Protein AF-A0A1X1N0V5-F1 (afdb_monomer)

Nearest PDB structures (foldseek):
  4whe-assembly1_A  TM=3.036E-01  e=8.339E+00  Escherichia coli K-12

Structure (mmCIF, N/CA/C/O backbone):
data_AF-A0A1X1N0V5-F1
#
_entry.id   AF-A0A1X1N0V5-F1
#
loop_
_atom_site.group_PDB
_atom_site.id
_atom_site.type_symbol
_atom_site.label_atom_id
_atom_site.label_alt_id
_atom_site.label_comp_id
_atom_site.label_asym_id
_atom_site.label_entity_id
_atom_site.label_seq_id
_atom_site.pdbx_PDB_ins_code
_atom_site.Cartn_x
_atom_site.Cartn_y
_atom_site.Cartn_z
_atom_site.occupancy
_atom_site.B_iso_or_equiv
_atom_site.auth_seq_id
_atom_site.auth_comp_id
_atom_site.auth_asym_id
_atom_site.auth_atom_id
_atom_site.pdbx_PDB_model_num
ATOM 1 N N . MET A 1 1 ? 15.811 -39.215 -17.515 1.00 32.72 1 MET A N 1
ATOM 2 C CA . MET A 1 1 ? 15.787 -37.961 -16.732 1.00 32.72 1 MET A CA 1
ATOM 3 C C . MET A 1 1 ? 15.071 -36.907 -17.555 1.00 32.72 1 MET A C 1
ATOM 5 O O . MET A 1 1 ? 15.444 -36.765 -18.714 1.00 32.72 1 MET A O 1
ATOM 9 N N . PRO A 1 2 ? 14.045 -36.223 -17.031 1.00 30.22 2 PRO A N 1
ATOM 10 C CA . PRO A 1 2 ? 13.454 -35.093 -17.741 1.00 30.22 2 PRO A CA 1
ATOM 11 C C . PRO A 1 2 ? 14.414 -33.884 -17.673 1.00 30.22 2 PRO A C 1
ATOM 13 O O . PRO A 1 2 ? 15.125 -33.751 -16.672 1.00 30.22 2 PRO A O 1
ATOM 16 N N . PRO A 1 3 ? 14.492 -33.022 -18.706 1.00 41.75 3 PRO A N 1
ATOM 17 C CA . PRO A 1 3 ? 15.375 -31.865 -18.686 1.00 41.75 3 PRO A CA 1
ATOM 18 C C . PRO A 1 3 ? 14.695 -30.708 -17.945 1.00 41.75 3 PRO A C 1
ATOM 20 O O . PRO A 1 3 ? 13.737 -30.116 -18.435 1.00 41.75 3 PRO A O 1
ATOM 23 N N . PHE A 1 4 ? 15.207 -30.374 -16.764 1.00 36.78 4 PHE A N 1
ATOM 24 C CA . PHE A 1 4 ? 14.905 -29.113 -16.096 1.00 36.78 4 PHE A CA 1
ATOM 25 C C . PHE A 1 4 ? 15.724 -27.996 -16.757 1.00 36.78 4 PHE A C 1
ATOM 27 O O . PHE A 1 4 ? 16.910 -27.847 -16.479 1.00 36.78 4 PHE A O 1
ATOM 34 N N . PHE A 1 5 ? 15.088 -27.211 -17.625 1.00 38.25 5 PHE A N 1
ATOM 35 C CA . PHE A 1 5 ? 15.546 -25.865 -17.998 1.00 38.25 5 PHE A CA 1
ATOM 36 C C . PHE A 1 5 ? 14.450 -24.818 -17.738 1.00 38.25 5 PHE A C 1
ATOM 38 O O . PHE A 1 5 ? 14.381 -23.793 -18.406 1.00 38.25 5 PHE A O 1
ATOM 45 N N . GLU A 1 6 ? 13.627 -25.027 -16.708 1.00 34.72 6 GLU A N 1
ATOM 46 C CA . GLU A 1 6 ? 12.894 -23.943 -16.041 1.00 34.72 6 GLU A CA 1
ATOM 47 C C . GLU A 1 6 ? 13.823 -23.242 -15.040 1.00 34.72 6 GLU A C 1
ATOM 49 O O . GLU A 1 6 ? 13.572 -23.178 -13.842 1.00 34.72 6 GLU A O 1
ATOM 54 N N . VAL A 1 7 ? 14.958 -22.739 -15.525 1.00 39.53 7 VAL A N 1
ATOM 55 C CA . VAL A 1 7 ? 15.710 -21.725 -14.787 1.00 39.53 7 VAL A CA 1
ATOM 56 C C . VAL A 1 7 ? 15.211 -20.411 -15.343 1.00 39.53 7 VAL A C 1
ATOM 58 O O . VAL A 1 7 ? 15.713 -19.914 -16.352 1.00 39.53 7 VAL A O 1
ATOM 61 N N . ALA A 1 8 ? 14.161 -19.874 -14.727 1.00 36.62 8 ALA A N 1
ATOM 62 C CA . ALA A 1 8 ? 13.825 -18.485 -14.953 1.00 36.62 8 ALA A CA 1
ATOM 63 C C . ALA A 1 8 ? 15.118 -17.665 -14.718 1.00 36.62 8 ALA A C 1
ATOM 65 O O . ALA A 1 8 ? 15.809 -17.883 -13.718 1.00 36.62 8 ALA A O 1
ATOM 66 N N . PRO A 1 9 ? 15.537 -16.826 -15.683 1.00 38.72 9 PRO A N 1
ATOM 67 C CA . PRO A 1 9 ? 16.865 -16.225 -15.723 1.00 38.72 9 PRO A CA 1
ATOM 68 C C . PRO A 1 9 ? 16.948 -15.081 -14.709 1.00 38.72 9 PRO A C 1
ATOM 70 O O . PRO A 1 9 ? 17.013 -13.902 -15.056 1.00 38.72 9 PRO A O 1
ATOM 73 N N . HIS A 1 10 ? 16.924 -15.414 -13.426 1.00 42.25 10 HIS A N 1
ATOM 74 C CA . HIS A 1 10 ? 17.136 -14.476 -12.338 1.00 42.25 10 HIS A CA 1
ATOM 75 C C . HIS A 1 10 ? 18.643 -14.218 -12.244 1.00 42.25 10 HIS A C 1
ATOM 77 O O . HIS A 1 10 ? 19.363 -14.872 -11.496 1.00 42.25 10 HIS A O 1
ATOM 83 N N . ARG A 1 11 ? 19.139 -13.339 -13.123 1.00 45.69 11 ARG A N 1
ATOM 84 C CA . ARG A 1 11 ? 20.387 -12.567 -12.981 1.00 45.69 11 ARG A CA 1
ATOM 85 C C . ARG A 1 11 ? 21.475 -13.222 -12.102 1.00 45.69 11 ARG A C 1
ATOM 87 O O . ARG A 1 11 ? 21.770 -12.743 -11.017 1.00 45.69 11 ARG A O 1
ATOM 94 N N . GLY A 1 12 ? 22.104 -14.296 -12.581 1.00 41.34 12 GLY A N 1
ATOM 95 C CA . GLY A 1 12 ? 23.458 -14.703 -12.168 1.00 41.34 12 GLY A CA 1
ATOM 96 C C . GLY A 1 12 ? 23.759 -14.890 -10.668 1.00 41.34 12 GLY A C 1
ATOM 97 O O . GLY A 1 12 ? 24.928 -14.814 -10.305 1.00 41.34 12 GLY A O 1
ATOM 98 N N . GLY A 1 13 ? 22.772 -15.120 -9.795 1.00 36.31 13 GLY A N 1
ATOM 99 C CA . GLY A 1 13 ? 23.020 -15.418 -8.375 1.00 36.31 13 GLY A CA 1
ATOM 100 C C . GLY A 1 13 ? 23.557 -14.253 -7.527 1.00 36.31 13 GLY A C 1
ATOM 101 O O . GLY A 1 13 ? 24.020 -14.478 -6.411 1.00 36.31 13 GLY A O 1
ATOM 102 N N . LEU A 1 14 ? 23.484 -13.013 -8.015 1.00 38.34 14 LEU A N 1
ATOM 103 C CA . LEU A 1 14 ? 23.788 -11.814 -7.232 1.00 38.34 14 LEU A CA 1
ATOM 104 C C . LEU A 1 14 ? 22.471 -11.248 -6.710 1.00 38.34 14 LEU A C 1
ATOM 106 O O . LEU A 1 14 ? 21.699 -10.735 -7.511 1.00 38.34 14 LEU A O 1
ATOM 110 N N . LEU A 1 15 ? 22.229 -11.403 -5.400 1.00 33.72 15 LEU A N 1
ATOM 111 C CA . LEU A 1 15 ? 21.187 -10.740 -4.597 1.00 33.72 15 LEU A CA 1
ATOM 112 C C . LEU A 1 15 ? 20.095 -10.059 -5.436 1.00 33.72 15 LEU A C 1
ATOM 114 O O . LEU A 1 15 ? 20.231 -8.899 -5.831 1.00 33.72 15 LEU A O 1
ATOM 118 N N . ASP A 1 16 ? 19.012 -10.791 -5.696 1.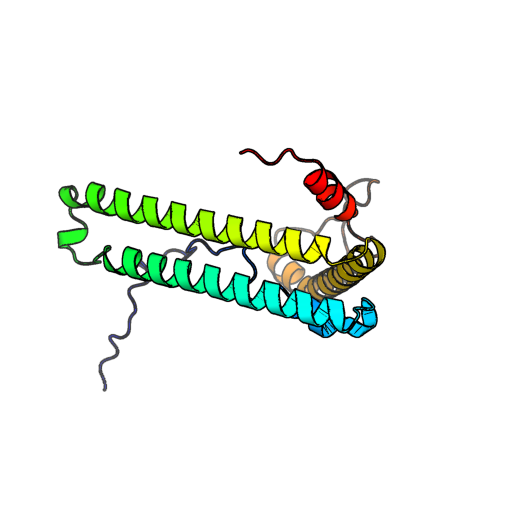00 45.47 16 ASP A N 1
ATOM 119 C CA . ASP A 1 16 ? 17.847 -10.280 -6.416 1.00 45.47 16 ASP A CA 1
ATOM 120 C C . ASP A 1 16 ? 17.030 -9.345 -5.510 1.00 45.47 16 ASP A C 1
ATOM 122 O O . ASP A 1 16 ? 15.947 -9.667 -5.023 1.00 45.47 16 ASP A O 1
ATOM 126 N N . LEU A 1 17 ? 17.595 -8.168 -5.239 1.00 45.16 17 LEU A N 1
ATOM 127 C CA . LEU A 1 17 ? 16.893 -7.032 -4.652 1.00 45.16 17 LEU A CA 1
ATOM 128 C C . LEU A 1 17 ? 16.144 -6.302 -5.768 1.00 45.16 17 LEU A C 1
ATOM 130 O O . LEU A 1 17 ? 16.386 -5.123 -6.034 1.00 45.16 17 LEU A O 1
ATOM 134 N N . ALA A 1 18 ? 15.264 -7.017 -6.473 1.00 54.84 18 ALA A N 1
ATOM 135 C CA . ALA A 1 18 ? 14.289 -6.362 -7.327 1.00 54.84 18 ALA A CA 1
ATOM 136 C C . ALA A 1 18 ? 13.561 -5.299 -6.482 1.00 54.84 18 ALA A C 1
ATOM 138 O O . ALA A 1 18 ? 13.186 -5.600 -5.344 1.00 54.84 18 ALA A O 1
ATOM 139 N N . PRO A 1 19 ? 13.393 -4.064 -6.989 1.00 59.53 19 PRO A N 1
ATOM 140 C CA . PRO A 1 19 ? 12.689 -3.025 -6.252 1.00 59.53 19 PRO A CA 1
ATOM 141 C C . PRO A 1 19 ? 11.302 -3.547 -5.867 1.00 59.53 19 PRO A C 1
ATOM 143 O O . PRO A 1 19 ? 10.521 -3.955 -6.729 1.00 59.53 19 PRO A O 1
ATOM 146 N N . ARG A 1 20 ? 11.041 -3.611 -4.558 1.00 69.12 20 ARG A N 1
ATOM 147 C CA . ARG A 1 20 ? 9.752 -4.020 -3.997 1.00 69.12 20 ARG A CA 1
ATOM 148 C C . ARG A 1 20 ? 8.972 -2.769 -3.651 1.00 69.12 20 ARG A C 1
ATOM 150 O O . ARG A 1 20 ? 9.519 -1.877 -3.009 1.00 69.12 20 ARG A O 1
ATOM 157 N N . SER A 1 21 ? 7.735 -2.715 -4.127 1.00 76.75 21 SER A N 1
ATOM 158 C CA . SER A 1 21 ? 6.821 -1.612 -3.847 1.00 76.75 21 SER A CA 1
ATOM 159 C C . SER A 1 21 ? 6.462 -1.610 -2.365 1.00 76.75 21 SER A C 1
ATOM 161 O O . SER A 1 21 ? 6.351 -2.685 -1.765 1.00 76.75 21 SER A O 1
ATOM 163 N N . VAL A 1 22 ? 6.331 -0.420 -1.782 1.00 81.00 22 VAL A N 1
ATOM 164 C CA . VAL A 1 22 ? 5.828 -0.243 -0.412 1.00 81.00 22 VAL A CA 1
ATOM 165 C C . VAL A 1 22 ? 4.306 -0.087 -0.387 1.00 81.00 22 VAL A C 1
ATOM 167 O O . VAL A 1 22 ? 3.702 -0.277 0.666 1.00 81.00 22 VAL A O 1
ATOM 170 N N . ALA A 1 23 ? 3.682 0.142 -1.548 1.00 82.44 23 ALA A N 1
ATOM 171 C CA . ALA A 1 23 ? 2.241 0.118 -1.732 1.00 82.44 23 ALA A CA 1
ATOM 172 C C . ALA A 1 23 ? 1.617 -1.184 -1.187 1.00 82.44 23 ALA A C 1
ATOM 174 O O . ALA A 1 23 ? 2.052 -2.291 -1.545 1.00 82.44 23 ALA A O 1
ATOM 175 N N . PRO A 1 24 ? 0.555 -1.092 -0.367 1.00 84.69 24 PRO A N 1
ATOM 176 C CA . PRO A 1 24 ? -0.088 -2.258 0.209 1.00 84.69 24 PRO A CA 1
ATOM 177 C C . PRO A 1 24 ? -0.758 -3.094 -0.884 1.00 84.69 24 PRO A C 1
ATOM 179 O O . PRO A 1 24 ? -1.483 -2.583 -1.738 1.00 84.69 24 PRO A O 1
ATOM 182 N N . SER A 1 25 ? -0.555 -4.410 -0.843 1.00 83.38 25 SER A N 1
ATOM 183 C CA . SER A 1 25 ? -1.266 -5.343 -1.730 1.00 83.38 25 SER A CA 1
ATOM 184 C C . SER A 1 25 ? -2.755 -5.443 -1.386 1.00 83.38 25 SER A C 1
ATOM 186 O O . SER A 1 25 ? -3.587 -5.634 -2.274 1.00 83.38 25 SER A O 1
ATOM 188 N N . ASP A 1 26 ? -3.096 -5.250 -0.112 1.00 87.62 26 ASP A N 1
ATOM 189 C CA . ASP A 1 26 ? -4.465 -5.154 0.369 1.00 87.62 26 ASP A CA 1
ATOM 190 C C . ASP A 1 26 ? -4.615 -3.932 1.277 1.00 87.62 26 ASP A C 1
ATOM 192 O O . ASP A 1 26 ? -4.140 -3.922 2.408 1.00 87.62 26 ASP A O 1
ATOM 196 N N . LEU A 1 27 ? -5.234 -2.877 0.744 1.00 88.06 27 LEU A N 1
ATOM 197 C CA . LEU A 1 27 ? -5.295 -1.566 1.386 1.00 88.06 27 LEU A CA 1
ATOM 198 C C . LEU A 1 27 ? -6.189 -1.560 2.637 1.00 88.06 27 LEU A C 1
ATOM 200 O O . LEU A 1 27 ? -5.809 -0.953 3.632 1.00 88.06 27 LEU A O 1
ATOM 204 N N . ILE A 1 28 ? -7.345 -2.235 2.612 1.00 91.69 28 ILE A N 1
ATOM 205 C CA . ILE A 1 28 ? -8.308 -2.188 3.733 1.00 91.69 28 ILE A CA 1
ATOM 206 C C . ILE A 1 28 ? -8.491 -3.505 4.490 1.00 91.69 28 ILE A C 1
ATOM 208 O O . ILE A 1 28 ? -9.248 -3.515 5.453 1.00 91.69 28 ILE A O 1
ATOM 212 N N . GLY A 1 29 ? -7.861 -4.610 4.073 1.00 90.12 29 GLY A N 1
ATOM 213 C CA . GLY A 1 29 ? -8.129 -5.939 4.649 1.00 90.12 29 GLY A CA 1
ATOM 214 C C . GLY A 1 29 ? -8.035 -5.954 6.169 1.00 90.12 29 GLY A C 1
ATOM 215 O O . GLY A 1 29 ? -9.001 -6.276 6.849 1.00 90.12 29 GLY A O 1
ATOM 216 N N . ARG A 1 30 ? -6.919 -5.441 6.696 1.00 86.19 30 ARG A N 1
ATOM 217 C CA . ARG A 1 30 ? -6.691 -5.337 8.141 1.00 86.19 30 ARG A CA 1
ATOM 218 C C . ARG A 1 30 ? -7.704 -4.441 8.858 1.00 86.19 30 ARG A C 1
ATOM 220 O O . ARG A 1 30 ? -8.132 -4.752 9.960 1.00 86.19 30 ARG A O 1
ATOM 227 N N . LEU A 1 31 ? -8.106 -3.336 8.231 1.00 91.44 31 LEU A N 1
ATOM 228 C CA . LEU A 1 31 ? -9.131 -2.447 8.783 1.00 91.44 31 LEU A CA 1
ATOM 229 C C . LEU A 1 31 ? -10.502 -3.143 8.856 1.00 91.44 31 LEU A C 1
ATOM 231 O O . LEU A 1 31 ? -11.270 -2.877 9.776 1.00 91.44 31 LEU A O 1
ATOM 235 N N . LEU A 1 32 ? -10.809 -4.034 7.908 1.00 93.44 32 LEU A N 1
ATOM 236 C CA . LEU A 1 32 ? -12.038 -4.827 7.926 1.00 93.44 32 LEU A CA 1
ATOM 237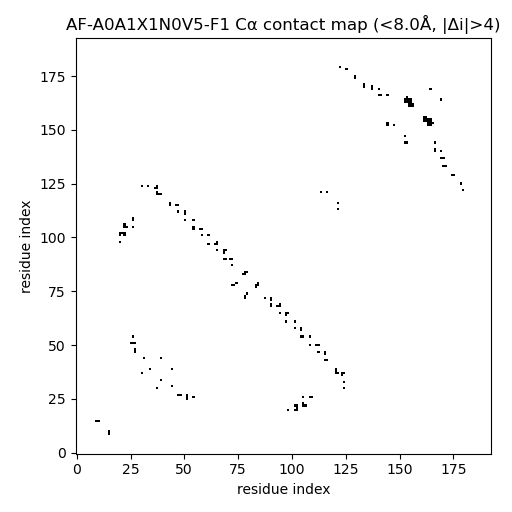 C C . LEU A 1 32 ? -11.991 -5.966 8.949 1.00 93.44 32 LEU A C 1
ATOM 239 O O . LEU A 1 32 ? -13.010 -6.229 9.583 1.00 93.44 32 LEU A O 1
ATOM 243 N N . ASP A 1 33 ? -10.834 -6.601 9.138 1.00 94.12 33 ASP A N 1
ATOM 244 C CA . ASP A 1 33 ? -10.651 -7.644 10.157 1.00 94.12 33 ASP A CA 1
ATOM 245 C C . ASP A 1 33 ? -10.886 -7.093 11.578 1.00 94.12 33 ASP A C 1
ATOM 247 O O . ASP A 1 33 ? -11.400 -7.791 12.449 1.00 94.12 33 ASP A O 1
ATOM 251 N N . GLU A 1 34 ? -10.589 -5.808 11.784 1.00 94.44 34 GLU A N 1
ATOM 252 C CA . GLU A 1 34 ? -10.703 -5.102 13.065 1.00 94.44 34 GLU A CA 1
ATOM 253 C C . GLU A 1 34 ? -11.909 -4.145 13.115 1.00 94.44 34 GLU A C 1
ATOM 255 O O . GLU A 1 34 ? -11.971 -3.247 13.960 1.00 94.44 34 GLU A O 1
ATOM 260 N N . ALA A 1 35 ? -12.888 -4.321 12.218 1.00 94.69 35 ALA A N 1
ATOM 261 C CA . ALA A 1 35 ? -14.008 -3.395 12.045 1.00 94.69 35 ALA A CA 1
ATOM 262 C C . ALA A 1 35 ? -14.792 -3.141 13.344 1.00 94.69 35 ALA A C 1
ATOM 264 O O . ALA A 1 35 ? -15.117 -1.991 13.646 1.00 94.69 35 ALA A O 1
ATOM 265 N N . ASP A 1 36 ? -15.042 -4.187 14.136 1.00 95.12 36 ASP A N 1
ATOM 266 C CA . ASP A 1 36 ? -15.755 -4.086 15.416 1.00 95.12 36 ASP A CA 1
ATOM 267 C C . ASP A 1 36 ? -14.935 -3.327 16.467 1.00 95.12 36 ASP A C 1
ATOM 269 O O . ASP A 1 36 ? -15.470 -2.512 17.219 1.00 95.12 36 ASP A O 1
ATOM 273 N N . ARG A 1 37 ? -13.620 -3.570 16.505 1.00 92.94 37 ARG A N 1
ATOM 274 C CA . ARG A 1 37 ? -12.698 -2.960 17.468 1.00 92.94 37 ARG A CA 1
ATOM 275 C C . ARG A 1 37 ? -12.464 -1.481 17.169 1.00 92.94 37 ARG A C 1
ATOM 277 O O . ARG A 1 37 ? -12.392 -0.670 18.089 1.00 92.94 37 ARG A O 1
ATOM 284 N N . VAL A 1 38 ? -12.368 -1.134 15.887 1.00 94.75 38 VAL A N 1
ATOM 285 C CA . VAL A 1 38 ? -12.284 0.253 15.412 1.00 94.75 38 VAL A CA 1
ATOM 286 C C . VAL A 1 38 ? -13.646 0.949 15.528 1.00 94.75 38 VAL A C 1
ATOM 288 O O . VAL A 1 38 ? -13.699 2.164 15.699 1.00 94.75 38 VAL A O 1
ATOM 291 N N . GLY A 1 39 ? -14.747 0.196 15.490 1.00 96.31 39 GLY A N 1
ATOM 292 C CA . GLY A 1 39 ? -16.109 0.721 15.561 1.00 96.31 39 GLY A CA 1
ATOM 293 C C . GLY A 1 39 ? -16.572 1.303 14.228 1.00 96.31 39 GLY A C 1
ATOM 294 O O . GLY A 1 39 ? -17.110 2.411 14.187 1.00 96.31 39 GLY A O 1
ATOM 295 N N . LEU A 1 40 ? -16.312 0.599 13.124 1.00 97.25 40 LEU A N 1
ATOM 296 C CA . LEU A 1 40 ? -16.769 0.999 11.795 1.00 97.25 40 LEU A CA 1
ATOM 297 C C . LEU A 1 40 ? -18.277 0.797 11.652 1.00 97.25 40 LEU A C 1
ATOM 299 O O . LEU A 1 40 ? -18.832 -0.223 12.049 1.00 97.25 40 LEU A O 1
ATOM 303 N N . THR A 1 41 ? -18.941 1.760 11.021 1.00 97.94 41 THR A N 1
ATOM 304 C CA . THR A 1 41 ? -20.350 1.608 10.643 1.00 97.94 41 THR A CA 1
ATOM 305 C C . THR A 1 41 ? -20.492 0.839 9.327 1.00 97.94 41 THR A C 1
ATOM 307 O O . THR A 1 41 ? -19.605 0.878 8.471 1.00 97.94 41 THR A O 1
ATOM 310 N N . ASP A 1 42 ? -21.653 0.219 9.100 1.00 97.75 42 ASP A N 1
ATOM 311 C CA . ASP A 1 42 ? -21.989 -0.426 7.820 1.00 97.75 42 ASP A CA 1
ATOM 312 C C . ASP A 1 42 ? -21.797 0.502 6.611 1.00 97.75 42 ASP A C 1
ATOM 314 O O . ASP A 1 42 ? -21.409 0.066 5.524 1.00 97.75 42 ASP A O 1
ATOM 318 N N . GLU A 1 43 ? -22.097 1.792 6.779 1.00 97.81 43 GLU A N 1
ATOM 319 C CA . GLU A 1 43 ? -21.917 2.792 5.730 1.00 97.81 43 GLU A CA 1
ATOM 320 C C . GLU A 1 43 ? -20.434 3.011 5.423 1.00 97.81 43 GLU A C 1
ATOM 322 O O . GLU A 1 43 ? -20.039 2.919 4.258 1.00 97.81 43 GLU A O 1
ATOM 327 N N . GLN A 1 44 ? -19.603 3.193 6.454 1.00 97.75 44 GLN A N 1
ATOM 328 C CA . GLN A 1 44 ? -18.152 3.311 6.299 1.00 97.75 44 GLN A CA 1
ATOM 329 C C . GLN A 1 44 ? -17.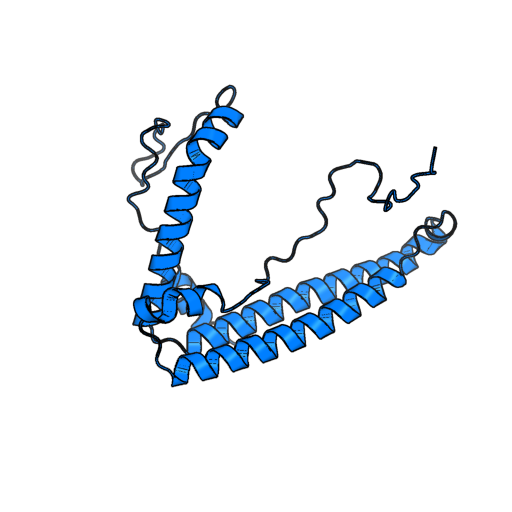557 2.063 5.641 1.00 97.75 44 GLN A C 1
ATOM 331 O O . GLN A 1 44 ? -16.779 2.193 4.699 1.00 97.75 44 GLN A O 1
ATOM 336 N N . ILE A 1 45 ? -17.979 0.860 6.042 1.00 98.00 45 ILE A N 1
ATOM 337 C CA . ILE A 1 45 ? -17.526 -0.398 5.428 1.00 98.00 45 ILE A CA 1
ATOM 338 C C . ILE A 1 45 ? -17.844 -0.416 3.927 1.00 98.00 45 ILE A C 1
ATOM 340 O O . ILE A 1 45 ? -16.979 -0.723 3.106 1.00 98.00 45 ILE A O 1
ATOM 344 N N . ARG A 1 46 ? -19.064 -0.032 3.525 1.00 98.00 46 ARG A N 1
ATOM 345 C CA . ARG A 1 46 ? -19.432 0.0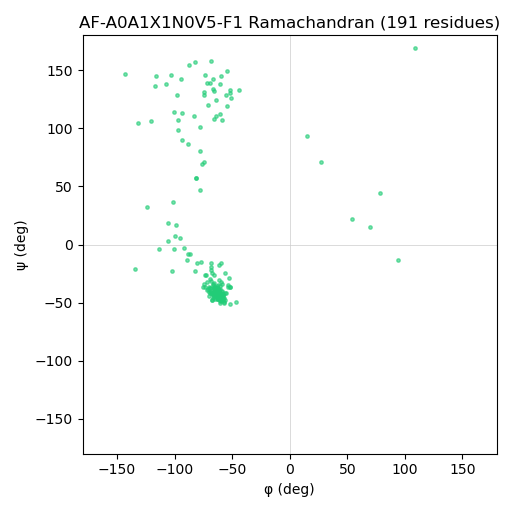46 2.098 1.00 98.00 46 ARG A CA 1
ATOM 346 C C . ARG A 1 46 ? -18.597 1.074 1.339 1.00 98.00 46 ARG A C 1
ATOM 348 O O . ARG A 1 46 ? -18.272 0.831 0.177 1.00 98.00 46 ARG A O 1
ATOM 355 N N . MET A 1 47 ? -18.279 2.212 1.954 1.00 97.81 47 MET A N 1
ATOM 356 C CA . MET A 1 47 ? -17.425 3.234 1.345 1.00 97.81 47 MET A CA 1
ATOM 357 C C . MET A 1 47 ? -15.990 2.727 1.179 1.00 97.81 47 MET A C 1
ATOM 359 O O . MET A 1 47 ? -15.452 2.804 0.077 1.00 97.81 47 MET A O 1
ATOM 363 N N . LEU A 1 48 ? -15.417 2.105 2.211 1.00 97.38 48 LEU A N 1
ATOM 364 C CA . LEU A 1 48 ? -14.085 1.498 2.168 1.00 97.38 48 LEU A CA 1
ATOM 365 C C . LEU A 1 48 ? -13.991 0.418 1.084 1.00 97.38 48 LEU A C 1
ATOM 367 O O . LEU A 1 48 ? -13.049 0.417 0.296 1.00 97.38 48 LEU A O 1
ATOM 371 N N . LEU A 1 49 ? -14.999 -0.452 0.955 1.00 97.62 49 LEU A N 1
ATOM 372 C CA . LEU A 1 49 ? -15.038 -1.467 -0.106 1.00 97.62 49 LEU A CA 1
ATOM 373 C C . LEU A 1 49 ? -15.020 -0.859 -1.519 1.00 97.62 49 LEU A C 1
ATOM 375 O O . LEU A 1 49 ? -14.461 -1.462 -2.438 1.00 97.62 49 LEU A O 1
ATOM 379 N N . ARG A 1 50 ? -15.601 0.334 -1.713 1.00 97.62 50 ARG A N 1
ATOM 380 C CA . ARG A 1 50 ? -15.501 1.061 -2.991 1.00 97.62 50 ARG A CA 1
ATOM 381 C C . ARG A 1 50 ? -14.083 1.575 -3.218 1.00 97.62 50 ARG A C 1
ATOM 383 O O . ARG A 1 50 ? -13.555 1.346 -4.301 1.00 97.62 50 ARG A O 1
ATOM 390 N N . VAL A 1 51 ? -13.452 2.160 -2.196 1.00 97.31 51 VAL A N 1
ATOM 391 C CA . VAL A 1 51 ? -12.044 2.592 -2.262 1.00 97.31 51 VAL A CA 1
ATOM 392 C C . VAL A 1 51 ? -11.135 1.411 -2.611 1.00 97.31 51 VAL A C 1
ATOM 394 O O . VAL A 1 51 ? -10.342 1.506 -3.540 1.00 97.31 51 VAL A O 1
ATOM 397 N N . GLN A 1 52 ? -11.312 0.254 -1.963 1.00 96.75 52 GLN A N 1
ATOM 398 C CA . GLN A 1 52 ? -10.548 -0.964 -2.261 1.00 96.75 52 GLN A CA 1
ATOM 399 C C . GLN A 1 52 ? -10.727 -1.433 -3.705 1.00 96.75 52 GLN A C 1
ATOM 401 O O . GLN A 1 52 ? -9.762 -1.839 -4.353 1.00 96.75 52 GLN A O 1
ATOM 406 N N . ARG A 1 53 ? -11.963 -1.413 -4.215 1.00 96.81 53 ARG A N 1
ATOM 407 C CA . ARG A 1 53 ? -12.251 -1.781 -5.605 1.00 96.81 53 ARG A CA 1
ATOM 408 C C . ARG A 1 53 ? -11.518 -0.854 -6.571 1.00 96.81 53 ARG A C 1
ATOM 410 O O . ARG A 1 53 ? -10.879 -1.345 -7.499 1.00 96.81 53 ARG A O 1
ATOM 417 N N . ASP A 1 54 ? -11.621 0.452 -6.353 1.00 96.88 54 ASP A N 1
ATOM 418 C CA . ASP A 1 54 ? -11.058 1.463 -7.247 1.00 96.88 54 ASP A CA 1
ATOM 419 C C . ASP A 1 54 ? -9.520 1.427 -7.202 1.00 96.88 54 ASP A C 1
ATOM 421 O O . ASP A 1 54 ? -8.874 1.395 -8.249 1.00 96.88 54 ASP A O 1
ATOM 425 N N . TYR A 1 55 ? -8.943 1.262 -6.008 1.00 96.31 55 TYR A N 1
ATOM 426 C CA . TYR A 1 55 ? -7.514 1.023 -5.805 1.00 96.31 55 TYR A CA 1
ATOM 427 C C . TYR A 1 55 ? -7.018 -0.224 -6.551 1.00 96.31 55 TYR A C 1
ATOM 429 O O . TYR A 1 55 ? -6.056 -0.154 -7.315 1.00 96.31 55 TYR A O 1
ATOM 437 N N . ARG A 1 56 ? -7.699 -1.371 -6.408 1.00 94.75 56 ARG A N 1
ATOM 438 C CA . ARG A 1 56 ? -7.327 -2.611 -7.116 1.00 94.75 56 ARG A CA 1
ATOM 439 C C . ARG A 1 56 ? -7.408 -2.456 -8.633 1.00 94.75 56 ARG A C 1
ATOM 441 O O . ARG A 1 56 ? -6.556 -2.991 -9.338 1.00 94.75 56 ARG A O 1
ATOM 448 N N . ALA A 1 57 ? -8.413 -1.742 -9.137 1.00 95.44 57 ALA A N 1
ATOM 449 C CA . ALA A 1 57 ? -8.542 -1.476 -10.566 1.00 95.44 57 ALA A CA 1
ATOM 450 C C . ALA A 1 57 ? -7.376 -0.617 -11.086 1.00 95.44 57 ALA A C 1
ATOM 452 O O . ALA A 1 57 ? -6.792 -0.951 -12.119 1.00 95.44 57 ALA A O 1
ATOM 453 N N . ALA A 1 58 ? -6.998 0.431 -10.348 1.00 94.94 58 ALA A N 1
ATOM 454 C CA . ALA A 1 58 ? -5.861 1.285 -10.683 1.00 94.94 58 ALA A CA 1
ATOM 455 C C . ALA A 1 58 ? -4.531 0.510 -10.656 1.00 94.94 58 ALA A C 1
ATOM 457 O O . ALA A 1 58 ? -3.769 0.557 -11.623 1.00 94.94 58 ALA A O 1
ATOM 458 N N . LEU A 1 59 ? -4.287 -0.282 -9.606 1.00 92.19 59 LEU A N 1
ATOM 459 C CA . LEU A 1 59 ? -3.098 -1.133 -9.522 1.00 92.19 59 LEU A CA 1
ATOM 460 C C . LEU A 1 59 ? -3.025 -2.147 -10.663 1.00 92.19 59 LEU A C 1
ATOM 462 O O . LEU A 1 59 ? -1.959 -2.340 -11.241 1.00 92.19 59 LEU A O 1
ATOM 466 N N . HIS A 1 60 ? -4.148 -2.778 -11.006 1.00 91.88 60 HIS A N 1
ATOM 467 C CA . HIS A 1 60 ? -4.183 -3.757 -12.084 1.00 91.88 60 HIS A CA 1
ATOM 468 C C . HIS A 1 60 ? -3.791 -3.138 -13.430 1.00 91.88 60 HIS A C 1
ATOM 470 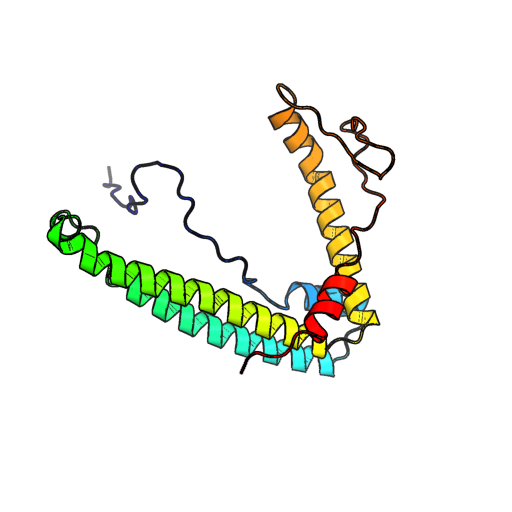O O . HIS A 1 60 ? -3.019 -3.741 -14.175 1.00 91.88 60 HIS A O 1
ATOM 476 N N . ALA A 1 61 ? -4.273 -1.928 -13.729 1.00 92.75 61 ALA A N 1
ATOM 477 C CA . ALA A 1 61 ? -3.884 -1.212 -14.940 1.00 92.75 61 ALA A CA 1
ATOM 478 C C . ALA A 1 61 ? -2.364 -0.958 -14.982 1.00 92.75 61 ALA A C 1
ATOM 480 O O . ALA A 1 61 ? -1.715 -1.268 -15.982 1.00 92.75 61 ALA A O 1
ATOM 481 N N . LEU A 1 62 ? -1.781 -0.494 -13.871 1.00 91.62 62 LEU A N 1
ATOM 482 C CA . LEU A 1 62 ? -0.334 -0.275 -13.752 1.00 91.62 62 LEU A CA 1
ATOM 483 C C . LEU A 1 62 ? 0.474 -1.575 -13.869 1.00 91.62 62 LEU A C 1
ATOM 485 O O . LEU A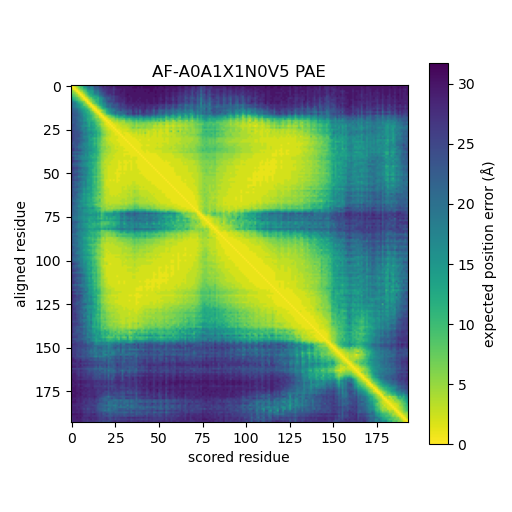 1 62 ? 1.526 -1.590 -14.505 1.00 91.62 62 LEU A O 1
ATOM 489 N N . ASP A 1 63 ? -0.015 -2.677 -13.298 1.00 88.19 63 ASP A N 1
ATOM 490 C CA . ASP A 1 63 ? 0.628 -3.993 -13.389 1.00 88.19 63 ASP A CA 1
ATOM 491 C C . ASP A 1 63 ? 0.657 -4.525 -14.823 1.00 88.19 63 ASP A C 1
ATOM 493 O O . ASP A 1 63 ? 1.675 -5.063 -15.267 1.00 88.19 63 ASP A O 1
ATOM 497 N N . VAL A 1 64 ? -0.423 -4.318 -15.580 1.00 89.19 64 VAL A N 1
ATOM 498 C CA . VAL A 1 64 ? -0.466 -4.644 -17.010 1.00 89.19 64 VAL A CA 1
ATOM 499 C C . VAL A 1 64 ? 0.564 -3.814 -17.780 1.00 89.19 64 VAL A C 1
ATOM 501 O O . VAL A 1 64 ? 1.325 -4.371 -18.574 1.00 89.19 64 VAL A O 1
ATOM 504 N N . GLU A 1 65 ? 0.659 -2.508 -17.524 1.00 90.69 65 GLU A N 1
ATOM 505 C CA . GLU A 1 65 ? 1.659 -1.652 -18.173 1.00 90.69 65 GLU A CA 1
ATOM 506 C C . GLU A 1 65 ? 3.098 -2.036 -17.811 1.00 90.69 65 GLU A C 1
ATOM 508 O O . GLU A 1 65 ? 3.968 -2.089 -18.686 1.00 90.69 65 GLU A O 1
ATOM 513 N N . MET A 1 66 ? 3.355 -2.366 -16.543 1.00 87.56 66 MET A N 1
ATOM 514 C CA . MET A 1 66 ? 4.661 -2.847 -16.095 1.00 87.56 66 MET A CA 1
ATOM 515 C C . MET A 1 66 ? 5.038 -4.174 -16.760 1.00 87.56 66 MET A C 1
ATOM 517 O O . MET A 1 66 ? 6.199 -4.348 -17.145 1.00 87.56 66 MET A O 1
ATOM 521 N N . ALA A 1 67 ? 4.084 -5.094 -16.932 1.00 83.94 67 ALA A N 1
ATOM 522 C CA . ALA A 1 67 ? 4.300 -6.359 -17.629 1.00 83.94 67 ALA A CA 1
ATOM 523 C C . ALA A 1 67 ? 4.609 -6.146 -19.121 1.00 83.94 67 ALA A C 1
ATOM 525 O O . ALA A 1 67 ? 5.559 -6.735 -19.643 1.00 83.94 67 ALA A O 1
ATOM 526 N N . LEU A 1 68 ? 3.874 -5.252 -19.792 1.00 83.38 68 LEU A N 1
ATOM 527 C CA . LEU A 1 68 ? 4.136 -4.879 -21.185 1.00 83.38 68 LEU A CA 1
ATOM 528 C C . LEU A 1 68 ? 5.532 -4.265 -21.348 1.00 83.38 68 LEU A C 1
ATOM 530 O O . LEU A 1 68 ? 6.306 -4.720 -22.189 1.00 83.38 68 LEU A O 1
ATOM 534 N N . ALA A 1 69 ? 5.901 -3.312 -20.489 1.00 83.94 69 ALA A N 1
ATOM 535 C CA . ALA A 1 69 ? 7.235 -2.718 -20.499 1.00 83.94 69 ALA A CA 1
ATOM 536 C C . ALA A 1 69 ? 8.333 -3.756 -20.194 1.00 83.94 69 ALA A C 1
ATOM 538 O O . ALA A 1 69 ? 9.424 -3.709 -20.757 1.00 83.94 69 ALA A O 1
ATOM 539 N N . ALA A 1 70 ? 8.072 -4.740 -19.329 1.00 82.44 70 ALA A N 1
ATOM 540 C CA . ALA A 1 70 ? 9.019 -5.823 -19.079 1.00 82.44 70 ALA A CA 1
ATOM 541 C C . ALA A 1 70 ? 9.224 -6.719 -20.314 1.00 82.44 70 ALA A C 1
ATOM 543 O O . ALA A 1 70 ? 10.355 -7.135 -20.571 1.00 82.44 70 ALA A O 1
ATOM 544 N N . HIS A 1 71 ? 8.175 -6.976 -21.103 1.00 77.25 71 HIS A N 1
ATOM 545 C CA . HIS A 1 71 ? 8.272 -7.737 -22.354 1.00 77.25 71 HIS A CA 1
ATOM 546 C C . HIS A 1 71 ? 9.100 -7.038 -23.442 1.00 77.25 71 HIS A C 1
ATOM 548 O O . HIS A 1 71 ? 9.697 -7.717 -24.282 1.00 77.25 71 HIS A O 1
ATOM 554 N N . GLU A 1 72 ? 9.194 -5.707 -23.415 1.00 78.00 72 GLU A N 1
ATOM 555 C CA . GLU A 1 72 ? 10.063 -4.941 -24.319 1.00 78.00 72 GLU A CA 1
ATOM 556 C C . GLU A 1 72 ? 11.561 -5.195 -24.033 1.00 78.00 72 GLU A C 1
ATOM 558 O O . GLU A 1 72 ? 12.398 -5.104 -24.934 1.00 78.00 72 GLU A O 1
ATOM 563 N N . VAL A 1 73 ? 11.921 -5.606 -22.808 1.00 73.56 73 VAL A N 1
ATOM 564 C CA . VAL A 1 73 ? 13.306 -5.933 -22.430 1.00 73.56 73 VAL A CA 1
ATOM 565 C C . VAL A 1 73 ? 13.616 -7.404 -22.716 1.00 73.56 73 VAL A C 1
ATOM 567 O O . VAL A 1 73 ? 13.549 -8.265 -21.840 1.00 73.56 73 VAL A O 1
ATOM 570 N N . ARG A 1 74 ? 14.033 -7.707 -23.949 1.00 66.00 74 ARG A N 1
ATOM 571 C CA . ARG A 1 74 ? 14.547 -9.045 -24.295 1.00 66.00 74 ARG A CA 1
ATOM 572 C C . ARG A 1 74 ? 15.901 -9.308 -23.623 1.00 66.00 74 ARG A C 1
ATOM 574 O O . ARG A 1 74 ? 16.769 -8.439 -23.590 1.00 66.00 74 ARG A O 1
ATOM 581 N N . LEU A 1 75 ? 16.097 -10.527 -23.120 1.00 67.81 75 LEU A N 1
ATOM 582 C CA . LEU A 1 75 ? 17.344 -10.986 -22.485 1.00 67.81 75 LEU A CA 1
ATOM 583 C C . LEU A 1 75 ? 18.195 -11.853 -23.432 1.00 67.81 75 LEU A C 1
ATOM 585 O O . LEU A 1 75 ? 18.803 -12.828 -22.998 1.00 67.81 75 LEU A O 1
ATOM 589 N N . THR A 1 76 ? 18.221 -11.535 -24.729 1.00 68.25 76 THR A N 1
ATOM 590 C CA . THR A 1 76 ? 19.099 -12.234 -25.685 1.00 68.25 76 THR A CA 1
ATOM 591 C C . THR A 1 76 ? 20.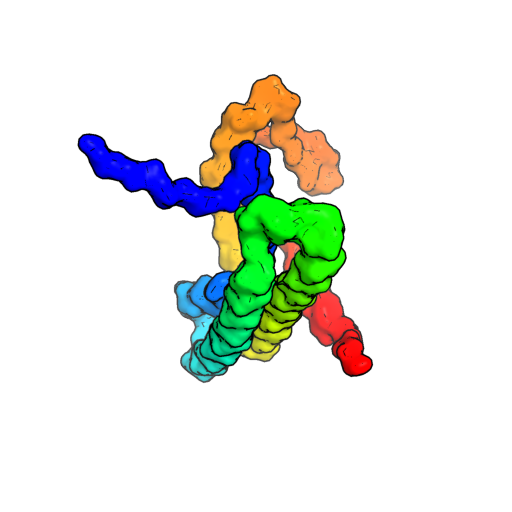485 -11.578 -25.728 1.00 68.25 76 THR A C 1
ATOM 593 O O . THR A 1 76 ? 20.595 -10.384 -25.430 1.00 68.25 76 THR A O 1
ATOM 596 N N . PRO A 1 77 ? 21.554 -12.305 -26.103 1.00 66.81 77 PRO A N 1
ATOM 597 C CA . PRO A 1 77 ? 22.902 -11.739 -26.212 1.00 66.81 77 PRO A CA 1
ATOM 598 C C . PRO A 1 77 ? 22.975 -10.486 -27.101 1.00 66.81 77 PRO A C 1
ATOM 600 O O . PRO A 1 77 ? 23.664 -9.526 -26.765 1.00 66.81 77 PRO A O 1
ATOM 603 N N . GLU A 1 78 ? 22.201 -10.442 -28.187 1.00 68.62 78 GLU A N 1
ATOM 604 C CA . GLU A 1 78 ? 22.129 -9.304 -29.113 1.00 68.62 78 GLU A CA 1
ATOM 605 C C . GLU A 1 78 ? 21.472 -8.074 -28.467 1.00 68.62 78 GLU A C 1
ATOM 607 O O . GLU A 1 78 ? 21.841 -6.941 -28.769 1.00 68.62 78 GLU A O 1
ATOM 612 N N . ALA A 1 79 ? 20.527 -8.284 -27.545 1.00 64.25 79 ALA A N 1
ATOM 613 C CA . ALA A 1 79 ? 19.865 -7.219 -26.791 1.00 64.25 79 ALA A CA 1
ATOM 614 C C . ALA A 1 79 ? 20.745 -6.652 -25.657 1.00 64.25 79 ALA A C 1
ATOM 616 O O . ALA A 1 79 ? 20.464 -5.575 -25.129 1.00 64.25 79 ALA A O 1
ATOM 617 N N . LEU A 1 80 ? 21.822 -7.352 -25.283 1.00 70.06 80 LEU A N 1
ATOM 618 C CA . LEU A 1 80 ? 22.820 -6.883 -24.314 1.00 70.06 80 LEU A CA 1
ATOM 619 C C . LEU A 1 80 ? 23.994 -6.139 -24.973 1.00 70.06 80 LEU A C 1
ATOM 621 O O . LEU A 1 80 ? 24.864 -5.631 -24.262 1.00 70.06 80 LEU A O 1
ATOM 625 N N . ALA A 1 81 ? 24.015 -6.046 -26.307 1.00 79.19 81 ALA A N 1
ATOM 626 C CA . ALA A 1 81 ? 25.033 -5.311 -27.044 1.00 79.19 81 ALA A CA 1
ATOM 627 C C . ALA A 1 81 ? 25.059 -3.819 -26.638 1.00 79.19 81 ALA A C 1
ATOM 629 O O . ALA A 1 81 ? 23.997 -3.236 -26.397 1.00 79.19 81 ALA A O 1
ATOM 630 N N . PRO A 1 82 ? 26.238 -3.161 -26.605 1.00 78.50 82 PRO A N 1
ATOM 631 C CA . PRO A 1 82 ? 26.366 -1.755 -26.206 1.00 78.50 82 PRO A CA 1
ATOM 632 C C . PRO A 1 82 ? 25.422 -0.807 -26.956 1.00 78.50 82 PRO A C 1
ATOM 634 O O . PRO A 1 82 ? 24.855 0.106 -26.367 1.00 78.50 82 PRO A O 1
ATOM 637 N N . GLN A 1 83 ? 25.181 -1.070 -28.241 1.00 76.94 83 GLN A N 1
ATOM 638 C CA . GLN A 1 83 ? 24.324 -0.253 -29.103 1.00 76.94 83 GLN A CA 1
ATOM 639 C C . GLN A 1 83 ? 22.835 -0.329 -28.720 1.00 76.94 83 GLN A C 1
ATOM 641 O O . GLN A 1 83 ? 22.066 0.552 -29.085 1.00 76.94 83 GLN A O 1
ATOM 646 N N . ARG A 1 84 ? 22.425 -1.365 -27.976 1.00 78.06 84 ARG A N 1
ATOM 647 C CA . ARG A 1 84 ? 21.046 -1.600 -27.515 1.00 78.06 84 ARG A CA 1
ATOM 648 C C . ARG A 1 84 ? 20.826 -1.187 -26.058 1.00 78.06 84 ARG A C 1
ATOM 650 O O . ARG A 1 84 ? 19.707 -1.263 -25.556 1.00 78.06 84 ARG A O 1
ATOM 657 N N . GLN A 1 85 ? 21.877 -0.744 -25.363 1.00 80.19 85 GLN A N 1
ATOM 658 C CA . GLN A 1 85 ? 21.771 -0.316 -23.966 1.00 80.19 85 GLN A CA 1
ATOM 659 C C . GLN A 1 85 ? 20.905 0.936 -23.811 1.00 80.19 85 GLN A C 1
ATOM 661 O O . GLN A 1 85 ? 20.122 1.004 -22.867 1.00 80.19 85 GLN A O 1
ATOM 666 N N . GLU A 1 86 ? 20.991 1.880 -24.749 1.00 81.44 86 GLU A N 1
ATOM 667 C CA . GLU A 1 86 ? 20.202 3.115 -24.699 1.00 81.44 86 GLU A CA 1
ATOM 668 C C . GLU A 1 86 ? 18.702 2.847 -24.888 1.00 81.44 86 GLU A C 1
ATOM 670 O O . GLU A 1 86 ? 17.881 3.347 -24.124 1.00 81.44 86 GLU A O 1
ATOM 675 N N . GLU A 1 87 ? 18.336 1.962 -25.820 1.00 80.81 87 GLU A N 1
ATOM 676 C CA . GLU A 1 87 ? 16.945 1.524 -26.014 1.00 80.81 87 GLU A CA 1
ATOM 677 C C . GLU A 1 87 ? 16.377 0.891 -24.730 1.00 80.81 87 GLU A C 1
ATOM 679 O O . GLU A 1 87 ? 15.249 1.165 -24.326 1.00 80.81 87 GLU A O 1
ATOM 684 N N . ARG A 1 88 ? 17.187 0.095 -24.022 1.00 81.50 88 ARG A N 1
ATOM 685 C CA . ARG A 1 88 ? 16.794 -0.513 -22.742 1.00 81.50 88 ARG A CA 1
ATOM 686 C C . ARG A 1 88 ? 16.719 0.500 -21.605 1.00 81.50 88 ARG A C 1
ATOM 688 O O . ARG A 1 88 ? 15.884 0.333 -20.718 1.00 81.50 88 ARG A O 1
ATOM 695 N N . ARG A 1 89 ? 17.561 1.539 -21.617 1.00 85.81 89 ARG A N 1
ATOM 696 C CA . ARG A 1 89 ? 17.533 2.625 -20.627 1.00 85.81 89 ARG A CA 1
ATOM 697 C C . ARG A 1 89 ? 16.171 3.312 -20.616 1.00 85.81 89 ARG A C 1
ATOM 699 O O . ARG A 1 89 ? 15.620 3.506 -19.539 1.00 85.81 89 ARG A O 1
ATOM 706 N N . VAL A 1 90 ? 15.605 3.582 -21.794 1.00 88.12 90 VAL A N 1
ATOM 707 C CA . VAL A 1 90 ? 14.260 4.165 -21.939 1.00 88.12 90 VAL A CA 1
ATOM 708 C C . VAL A 1 90 ? 13.193 3.265 -21.310 1.00 88.12 90 VAL A C 1
ATOM 710 O O . VAL A 1 90 ? 12.368 3.735 -20.529 1.00 88.12 90 VAL A O 1
ATOM 713 N N . VAL A 1 91 ? 13.242 1.956 -21.571 1.00 86.56 91 VAL A N 1
ATOM 714 C CA . VAL A 1 91 ? 12.277 1.004 -20.994 1.00 86.56 91 VAL A CA 1
ATOM 715 C C . VAL A 1 91 ? 12.419 0.911 -19.470 1.00 86.56 91 VAL A C 1
ATOM 717 O O . VAL A 1 91 ? 11.420 0.876 -18.753 1.00 86.56 91 VAL A O 1
ATOM 720 N N . PHE A 1 92 ? 13.645 0.904 -18.940 1.00 87.62 92 PHE A N 1
ATOM 721 C CA . PHE A 1 92 ? 13.863 0.918 -17.491 1.00 87.62 92 PHE A CA 1
ATOM 722 C C . PHE A 1 92 ? 13.402 2.220 -16.837 1.00 87.62 92 PHE A C 1
ATOM 724 O O . PHE A 1 92 ? 12.836 2.160 -15.748 1.00 87.62 92 PHE A O 1
ATOM 731 N N . GLN A 1 93 ? 13.590 3.365 -17.496 1.00 91.00 93 GLN A N 1
ATOM 732 C CA . GLN A 1 93 ? 13.073 4.644 -17.019 1.00 91.00 93 GLN A CA 1
ATOM 733 C C . GLN A 1 93 ? 11.543 4.607 -16.924 1.00 91.00 93 GLN A C 1
ATOM 735 O O . GLN A 1 93 ? 11.003 4.864 -15.852 1.00 91.00 93 GLN A O 1
ATOM 740 N N . ARG A 1 94 ? 10.859 4.168 -17.989 1.00 89.88 94 ARG A N 1
ATOM 741 C CA . ARG A 1 94 ? 9.398 3.998 -17.990 1.00 89.88 94 ARG A CA 1
ATOM 742 C C . ARG A 1 94 ? 8.925 3.071 -16.868 1.00 89.88 94 ARG A C 1
ATOM 744 O O . ARG A 1 94 ? 7.938 3.347 -16.199 1.00 89.88 94 ARG A O 1
ATOM 751 N N . ARG A 1 95 ? 9.636 1.965 -16.626 1.00 88.81 95 ARG A N 1
ATOM 752 C CA . ARG A 1 95 ? 9.322 1.056 -15.509 1.00 88.81 95 ARG A CA 1
ATOM 753 C C . ARG A 1 95 ? 9.503 1.722 -14.144 1.00 88.81 95 ARG A C 1
ATOM 755 O O . ARG A 1 95 ? 8.715 1.443 -13.249 1.00 88.81 95 ARG A O 1
ATOM 762 N N . GLY A 1 96 ? 10.512 2.577 -13.986 1.00 89.88 96 GLY A N 1
ATOM 763 C CA . GLY A 1 96 ? 10.700 3.381 -12.778 1.00 89.88 96 GLY A CA 1
ATOM 764 C C . GLY A 1 96 ? 9.554 4.370 -12.555 1.00 89.88 96 GLY A C 1
ATOM 765 O O . GLY A 1 96 ? 9.050 4.472 -11.443 1.00 89.88 96 GLY A O 1
ATOM 766 N N . GLU A 1 97 ? 9.093 5.031 -13.616 1.00 92.81 97 GLU A N 1
ATOM 767 C CA . GLU A 1 97 ? 7.945 5.950 -13.576 1.00 92.81 97 GLU A CA 1
ATOM 768 C C . GLU A 1 97 ? 6.643 5.221 -13.205 1.00 92.81 97 GLU A C 1
ATOM 770 O O . GLU A 1 97 ? 5.914 5.676 -12.328 1.00 92.81 97 GLU A O 1
ATOM 775 N N . LEU A 1 98 ? 6.382 4.049 -13.795 1.00 91.81 98 LEU A N 1
ATOM 776 C CA . LEU A 1 98 ? 5.224 3.213 -13.447 1.00 91.81 98 LEU A CA 1
ATOM 777 C C . LEU A 1 98 ? 5.260 2.742 -11.991 1.00 91.81 98 LEU A C 1
ATOM 779 O O . LEU A 1 98 ? 4.229 2.699 -11.323 1.00 91.81 98 LEU A O 1
ATOM 783 N N . PHE A 1 99 ? 6.448 2.406 -11.492 1.00 91.19 99 PHE A N 1
ATOM 784 C CA . PHE A 1 99 ? 6.629 2.023 -10.100 1.00 91.19 99 PHE A CA 1
ATOM 785 C C . PHE A 1 99 ? 6.357 3.200 -9.155 1.00 91.19 99 PHE A C 1
ATOM 787 O O . PHE A 1 99 ? 5.634 3.034 -8.182 1.00 91.19 99 PHE A O 1
ATOM 794 N N . ALA A 1 100 ? 6.857 4.398 -9.469 1.00 91.69 100 ALA A N 1
ATOM 795 C CA . ALA A 1 100 ? 6.550 5.601 -8.697 1.00 91.69 100 ALA A CA 1
ATOM 796 C C . ALA A 1 100 ? 5.047 5.929 -8.716 1.00 91.69 100 ALA A C 1
ATOM 798 O O . ALA A 1 100 ? 4.472 6.253 -7.683 1.00 91.69 100 ALA A O 1
ATOM 799 N N . HIS A 1 101 ? 4.390 5.781 -9.869 1.00 94.44 101 HIS A N 1
ATOM 800 C CA . HIS A 1 101 ? 2.949 5.998 -9.988 1.00 94.44 101 HIS A CA 1
ATOM 801 C C . HIS A 1 101 ? 2.147 5.012 -9.127 1.00 94.44 101 HIS A C 1
ATOM 803 O O . HIS A 1 101 ? 1.151 5.391 -8.518 1.00 94.44 101 HIS A O 1
ATOM 809 N N . ARG A 1 102 ? 2.611 3.763 -9.010 1.00 93.69 102 ARG A N 1
ATOM 810 C CA . ARG A 1 102 ? 2.010 2.774 -8.108 1.00 93.69 102 ARG A CA 1
ATOM 811 C C . ARG A 1 102 ? 2.002 3.245 -6.650 1.00 93.69 102 ARG A C 1
ATOM 813 O O . ARG A 1 102 ? 0.994 3.058 -5.976 1.00 93.69 102 ARG A O 1
ATOM 820 N N . GLU A 1 103 ? 3.094 3.851 -6.186 1.00 93.31 103 GLU A N 1
ATOM 821 C CA . GLU A 1 103 ? 3.193 4.391 -4.821 1.00 93.31 103 GLU A CA 1
ATOM 822 C C . GLU A 1 103 ? 2.263 5.595 -4.623 1.00 93.31 103 GLU A C 1
ATOM 824 O O . GLU A 1 103 ? 1.537 5.650 -3.639 1.00 93.31 103 GLU A O 1
ATOM 829 N N . ILE A 1 104 ? 2.193 6.504 -5.600 1.00 94.62 104 ILE A N 1
ATOM 830 C CA . ILE A 1 104 ? 1.291 7.668 -5.542 1.00 94.62 104 ILE A CA 1
ATOM 831 C C . ILE A 1 104 ? -0.175 7.227 -5.423 1.00 94.62 104 ILE A C 1
ATOM 833 O O . ILE A 1 104 ? -0.901 7.720 -4.566 1.00 94.62 104 ILE A O 1
ATOM 837 N N . VAL A 1 105 ? -0.603 6.253 -6.234 1.00 94.50 105 VAL A N 1
ATOM 838 C CA . VAL A 1 105 ? -1.969 5.702 -6.172 1.00 94.50 105 VAL A CA 1
ATOM 839 C C . VAL A 1 105 ? -2.264 5.081 -4.803 1.00 94.50 105 VAL A C 1
ATOM 841 O O . VAL A 1 105 ? -3.393 5.159 -4.316 1.00 94.50 105 VAL A O 1
ATOM 844 N N . ALA A 1 106 ? -1.267 4.456 -4.174 1.00 93.12 106 ALA A N 1
ATOM 845 C CA . ALA A 1 106 ? -1.411 3.933 -2.823 1.00 93.12 106 ALA A CA 1
ATOM 846 C C . ALA A 1 106 ? -1.572 5.047 -1.788 1.00 93.12 106 ALA A C 1
ATOM 848 O O . ALA A 1 106 ? -2.507 4.978 -0.991 1.00 93.12 106 ALA A O 1
ATOM 849 N N . ASP A 1 107 ? -0.728 6.076 -1.831 1.00 93.81 107 ASP A N 1
ATOM 850 C CA . ASP A 1 107 ? -0.806 7.220 -0.920 1.00 93.81 107 ASP A CA 1
ATOM 851 C C . ASP A 1 107 ? -2.167 7.926 -1.023 1.00 93.81 107 ASP A C 1
ATOM 853 O O . ASP A 1 107 ? -2.821 8.174 -0.010 1.00 93.81 107 ASP A O 1
ATOM 857 N N . GLU A 1 108 ? -2.655 8.172 -2.241 1.00 95.50 108 GLU A N 1
ATOM 858 C CA . GLU A 1 108 ? -3.973 8.773 -2.485 1.00 95.50 108 GLU A CA 1
ATOM 859 C C . GLU A 1 108 ? -5.118 7.924 -1.909 1.00 95.50 108 GLU A C 1
ATOM 861 O O . GLU A 1 108 ? -6.051 8.440 -1.278 1.00 95.50 108 GLU A O 1
ATOM 866 N N . ALA A 1 109 ? -5.050 6.603 -2.088 1.00 94.44 109 ALA A N 1
ATOM 867 C CA . ALA A 1 109 ? -6.057 5.696 -1.557 1.00 94.44 109 ALA A CA 1
ATOM 868 C C . ALA A 1 109 ? -6.004 5.619 -0.019 1.00 94.44 109 ALA A C 1
ATOM 870 O O . ALA A 1 109 ? -7.055 5.581 0.623 1.00 94.44 109 ALA A O 1
ATOM 871 N N . ILE A 1 110 ? -4.808 5.658 0.579 1.00 93.06 110 ILE A N 1
ATOM 872 C CA . ILE A 1 110 ? -4.609 5.725 2.035 1.00 93.06 110 ILE A CA 1
ATOM 873 C C . ILE A 1 110 ? -5.216 7.012 2.598 1.00 93.06 110 ILE A C 1
ATOM 875 O O . ILE A 1 110 ? -5.968 6.952 3.571 1.00 93.06 110 ILE A O 1
ATOM 879 N N . VAL A 1 111 ? -4.953 8.164 1.973 1.00 94.62 111 VAL A N 1
ATOM 880 C CA . VAL A 1 111 ? -5.559 9.446 2.371 1.00 94.62 111 VAL A CA 1
ATOM 881 C C . VAL A 1 111 ? -7.081 9.338 2.350 1.00 94.62 111 VAL A C 1
ATOM 883 O O . VAL A 1 111 ? -7.729 9.648 3.348 1.00 94.62 111 VAL A O 1
ATOM 886 N N . THR A 1 112 ? -7.643 8.794 1.268 1.00 95.44 112 THR A N 1
ATOM 887 C CA . THR A 1 112 ? -9.094 8.598 1.139 1.00 95.44 112 THR A CA 1
ATOM 888 C C . THR A 1 112 ? -9.648 7.706 2.256 1.00 95.44 112 THR A C 1
ATOM 890 O O . THR A 1 112 ? -10.699 8.002 2.818 1.00 95.44 112 THR A O 1
ATOM 893 N N . VAL A 1 113 ? -8.949 6.628 2.631 1.00 95.00 113 VAL A N 1
ATOM 894 C CA . VAL A 1 113 ? -9.343 5.782 3.772 1.00 95.00 113 VAL A CA 1
ATOM 895 C C . VAL A 1 113 ? -9.382 6.597 5.066 1.00 95.00 113 VAL A C 1
ATOM 897 O O . VAL A 1 113 ? -10.383 6.548 5.776 1.00 95.00 113 VAL A O 1
ATOM 900 N N . PHE A 1 114 ? -8.345 7.383 5.363 1.00 94.56 114 PHE A N 1
ATOM 901 C CA . PHE A 1 114 ? -8.287 8.196 6.584 1.00 94.56 114 PHE A CA 1
ATOM 902 C C . PHE A 1 114 ? -9.286 9.359 6.611 1.00 94.56 114 PHE A C 1
ATOM 904 O O . PHE A 1 114 ? -9.623 9.831 7.696 1.00 94.56 114 PHE A O 1
ATOM 911 N N . GLU A 1 115 ? -9.773 9.832 5.466 1.00 96.69 115 GLU A N 1
ATOM 912 C CA . GLU A 1 115 ? -10.869 10.810 5.396 1.00 96.69 115 GLU A CA 1
ATOM 913 C C . GLU A 1 115 ? -12.231 10.194 5.749 1.00 96.69 115 GLU A C 1
ATOM 915 O O . GLU A 1 115 ? -13.120 10.892 6.237 1.00 96.69 115 GLU A O 1
ATOM 920 N N . LEU A 1 116 ? -12.400 8.884 5.539 1.00 96.38 116 LEU A N 1
ATOM 921 C CA . LEU A 1 116 ? -13.622 8.154 5.896 1.00 96.38 116 LEU A CA 1
ATOM 922 C C . LEU A 1 116 ? -13.693 7.787 7.381 1.00 96.38 116 LEU A C 1
ATOM 924 O O . LEU A 1 116 ? -14.764 7.418 7.874 1.00 96.38 116 LEU A O 1
ATOM 928 N N . LEU A 1 117 ? -12.565 7.857 8.086 1.00 95.88 117 LEU A N 1
ATOM 929 C CA . LEU A 1 117 ? -12.465 7.560 9.507 1.00 95.88 117 LEU A CA 1
ATOM 930 C C . LEU A 1 117 ? -12.589 8.837 10.337 1.00 95.88 117 LEU A C 1
ATOM 932 O O . LEU A 1 117 ? -12.041 9.887 10.008 1.00 95.88 117 LEU A O 1
ATOM 936 N N . THR A 1 118 ? -13.265 8.726 11.475 1.00 97.12 118 THR A N 1
ATOM 937 C CA . THR A 1 118 ? -13.146 9.736 12.533 1.00 97.12 118 THR A CA 1
ATOM 938 C C . THR A 1 118 ? -11.747 9.690 13.149 1.00 97.12 118 THR A C 1
ATOM 940 O O . THR A 1 118 ? -11.084 8.651 13.121 1.00 97.12 118 THR A O 1
ATOM 943 N N . ASP A 1 119 ? -11.312 10.779 13.784 1.00 95.62 119 ASP A N 1
ATOM 944 C CA . ASP A 1 119 ? -10.002 10.814 14.449 1.00 95.62 119 ASP A CA 1
ATOM 945 C C . ASP A 1 119 ? -9.875 9.728 15.538 1.00 95.62 119 ASP A C 1
ATOM 947 O O . ASP A 1 119 ? -8.811 9.134 15.704 1.00 95.62 119 ASP A O 1
ATOM 951 N N . ALA A 1 120 ? -10.973 9.400 16.231 1.00 95.44 120 ALA A N 1
ATOM 952 C CA . ALA A 1 120 ? -11.005 8.316 17.213 1.00 95.44 120 ALA A CA 1
ATOM 953 C C . ALA A 1 120 ? -10.819 6.931 16.566 1.00 95.44 120 ALA A C 1
ATOM 955 O O . ALA A 1 120 ? -10.063 6.110 17.081 1.00 95.44 120 ALA A O 1
ATOM 956 N N . GLN A 1 121 ? -11.466 6.680 15.423 1.00 95.94 121 GLN A N 1
ATOM 957 C CA . GLN A 1 121 ? -11.305 5.435 14.662 1.00 95.94 121 GLN A CA 1
ATOM 958 C C . GLN A 1 121 ? -9.890 5.306 14.085 1.00 95.94 121 GLN A C 1
ATOM 960 O O . GLN A 1 121 ? -9.291 4.236 14.158 1.00 95.94 121 GLN A O 1
ATOM 965 N N . ALA A 1 122 ? -9.327 6.397 13.560 1.00 93.00 122 ALA A N 1
ATOM 966 C CA . ALA A 1 122 ? -7.950 6.426 13.077 1.00 93.00 122 ALA A CA 1
ATOM 967 C C . ALA A 1 122 ? -6.954 6.128 14.212 1.00 93.00 122 ALA A C 1
ATOM 969 O O . ALA A 1 122 ? -6.065 5.295 14.047 1.00 93.00 122 ALA A O 1
ATOM 970 N N . ALA A 1 123 ? -7.138 6.740 15.386 1.00 90.88 123 ALA A N 1
ATOM 971 C CA . ALA A 1 123 ? -6.313 6.461 16.558 1.00 90.88 123 ALA A CA 1
ATOM 972 C C . ALA A 1 123 ? -6.442 4.998 17.022 1.00 90.88 123 ALA A C 1
ATOM 974 O O . ALA A 1 123 ? -5.434 4.368 17.338 1.00 90.88 123 ALA A O 1
ATOM 975 N N . ALA A 1 124 ? -7.658 4.438 17.014 1.00 91.56 124 ALA A N 1
ATOM 976 C CA . ALA A 1 124 ? -7.892 3.034 17.345 1.00 91.56 124 ALA A CA 1
ATOM 977 C C . ALA A 1 124 ? -7.173 2.094 16.366 1.00 91.56 124 ALA A C 1
ATOM 979 O O . ALA A 1 124 ? -6.461 1.195 16.805 1.00 91.56 124 ALA A O 1
ATOM 980 N N . LEU A 1 125 ? -7.282 2.337 15.056 1.00 90.25 125 LEU A N 1
ATOM 981 C CA . LEU A 1 125 ? -6.576 1.562 14.033 1.00 90.25 125 LEU A CA 1
ATOM 982 C C . LEU A 1 125 ? -5.052 1.603 14.234 1.00 90.25 125 LEU A C 1
ATOM 984 O O . LEU A 1 125 ? -4.391 0.566 14.176 1.00 90.25 125 LEU A O 1
ATOM 988 N N . MET A 1 126 ? -4.491 2.782 14.516 1.00 88.31 126 MET A N 1
ATOM 989 C CA . MET A 1 126 ? -3.054 2.921 14.772 1.00 88.31 126 MET A CA 1
ATOM 990 C C . MET A 1 126 ? -2.616 2.218 16.058 1.00 88.31 126 MET A C 1
ATOM 992 O O . MET A 1 126 ? -1.518 1.662 16.099 1.00 88.31 126 MET A O 1
ATOM 996 N N . ALA A 1 127 ? -3.463 2.194 17.089 1.00 87.38 127 ALA A N 1
ATOM 997 C CA . ALA A 1 127 ? -3.197 1.427 18.301 1.00 87.38 127 ALA A CA 1
ATOM 998 C C . ALA A 1 127 ? -3.144 -0.081 18.010 1.00 87.38 127 ALA A C 1
ATOM 1000 O O . ALA A 1 127 ? -2.194 -0.735 18.436 1.00 87.38 127 ALA A O 1
ATOM 1001 N N . VAL A 1 128 ? -4.086 -0.614 17.216 1.00 87.38 128 VAL A N 1
ATOM 1002 C CA . VAL A 1 128 ? -4.048 -2.023 16.783 1.00 87.38 128 VAL A CA 1
ATOM 1003 C C . VAL A 1 128 ? -2.753 -2.324 16.031 1.00 87.38 128 VAL A C 1
ATOM 1005 O O . VAL A 1 128 ? -2.051 -3.277 16.360 1.00 87.38 128 VAL A O 1
ATOM 1008 N N . TYR A 1 129 ? -2.376 -1.471 15.076 1.00 84.12 129 TYR A N 1
ATOM 1009 C CA . TYR A 1 129 ? -1.131 -1.650 14.332 1.00 84.12 129 TYR A CA 1
ATOM 1010 C C . TYR A 1 129 ? 0.106 -1.630 15.247 1.00 84.12 129 TYR A C 1
ATOM 1012 O O . TYR A 1 129 ? 1.009 -2.455 15.105 1.00 84.12 129 TYR A O 1
ATOM 1020 N N . GLY A 1 130 ? 0.142 -0.720 16.224 1.00 80.88 130 GLY A N 1
ATOM 1021 C CA . GLY A 1 130 ? 1.216 -0.648 17.214 1.00 80.88 130 GLY A CA 1
ATOM 1022 C C . GLY A 1 130 ? 1.335 -1.913 18.071 1.00 80.88 130 GLY A C 1
ATOM 1023 O O . GLY A 1 130 ? 2.451 -2.370 18.337 1.00 80.88 130 GLY A O 1
ATOM 1024 N N . GLU A 1 131 ? 0.208 -2.511 18.459 1.00 85.06 131 GLU A N 1
ATOM 1025 C CA . GLU A 1 131 ? 0.164 -3.785 19.187 1.00 85.06 131 GLU A CA 1
ATOM 1026 C C . GLU A 1 131 ? 0.692 -4.946 18.336 1.00 85.06 131 GLU A C 1
ATOM 1028 O O . GLU A 1 131 ? 1.519 -5.727 18.807 1.00 85.06 131 GLU A O 1
ATOM 1033 N N . GLU A 1 132 ? 0.279 -5.041 17.071 1.00 81.00 132 GLU A N 1
ATOM 1034 C CA . GLU A 1 132 ? 0.726 -6.094 16.151 1.00 81.00 132 GLU A CA 1
ATOM 1035 C C . GLU A 1 132 ? 2.222 -6.007 15.836 1.00 81.00 132 GLU A C 1
ATOM 1037 O O . GLU A 1 132 ? 2.924 -7.025 15.821 1.00 81.00 132 GLU A O 1
ATOM 1042 N N . VAL A 1 133 ? 2.726 -4.795 15.581 1.00 79.75 133 VAL A N 1
ATOM 1043 C CA . VAL A 1 133 ? 4.154 -4.556 15.334 1.00 79.75 133 VAL A CA 1
ATOM 1044 C C . VAL A 1 133 ? 4.954 -4.941 16.569 1.00 79.75 133 VAL A C 1
ATOM 1046 O O . VAL A 1 133 ? 5.933 -5.677 16.453 1.00 79.75 133 VAL A O 1
ATOM 1049 N N . THR A 1 134 ? 4.506 -4.513 17.749 1.00 79.69 134 THR A N 1
ATOM 1050 C CA . THR A 1 134 ? 5.117 -4.899 19.022 1.00 79.69 134 THR A CA 1
ATOM 1051 C C . THR A 1 134 ? 5.143 -6.419 19.185 1.00 79.69 134 THR A C 1
ATOM 1053 O O . THR A 1 134 ? 6.210 -6.988 19.405 1.00 79.69 134 THR A O 1
ATOM 1056 N N . ALA A 1 135 ? 4.011 -7.098 18.985 1.00 77.31 135 ALA A N 1
ATOM 1057 C CA . ALA A 1 135 ? 3.921 -8.552 19.090 1.00 77.31 135 ALA A CA 1
ATOM 1058 C C . ALA A 1 135 ? 4.855 -9.268 18.099 1.00 77.31 135 ALA A C 1
ATOM 1060 O O . ALA A 1 135 ? 5.551 -10.217 18.467 1.00 77.31 135 ALA A O 1
ATOM 1061 N N . THR A 1 136 ? 4.923 -8.783 16.856 1.00 76.00 136 THR A N 1
ATOM 1062 C CA . THR A 1 136 ? 5.802 -9.334 15.815 1.00 76.00 136 THR A CA 1
ATOM 1063 C C . THR A 1 136 ? 7.273 -9.154 16.178 1.00 76.00 136 THR A C 1
ATOM 1065 O O . THR A 1 136 ? 8.054 -10.102 16.090 1.00 76.00 136 THR A O 1
ATOM 1068 N N . LEU A 1 137 ? 7.668 -7.956 16.618 1.00 78.00 137 LEU A N 1
ATOM 1069 C CA . LEU A 1 137 ? 9.040 -7.672 17.033 1.00 78.00 137 LEU A CA 1
ATOM 1070 C C . LEU A 1 137 ? 9.445 -8.507 18.250 1.00 78.00 137 LEU A C 1
ATOM 1072 O O . LE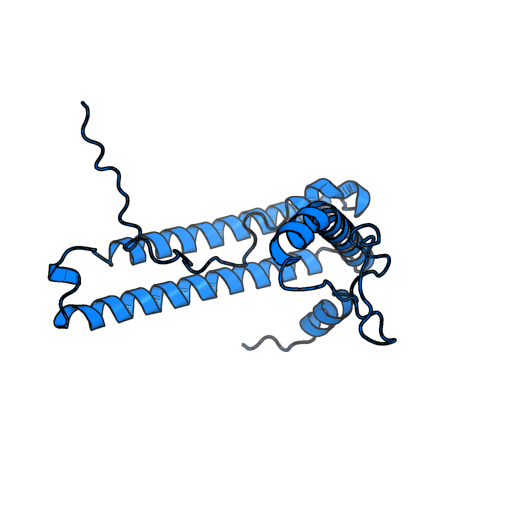U A 1 137 ? 10.535 -9.077 18.249 1.00 78.00 137 LEU A O 1
ATOM 1076 N N . THR A 1 138 ? 8.566 -8.657 19.242 1.00 75.12 138 THR A N 1
ATOM 1077 C CA . THR A 1 138 ? 8.801 -9.526 20.403 1.00 75.12 138 THR A CA 1
ATOM 1078 C C . THR A 1 138 ? 8.940 -10.996 19.992 1.00 75.12 138 THR A C 1
ATOM 1080 O O . THR A 1 138 ? 9.793 -11.702 20.527 1.00 75.12 138 THR A O 1
ATOM 1083 N N . ALA A 1 139 ? 8.172 -11.469 19.007 1.00 73.56 139 ALA A N 1
ATOM 1084 C CA . ALA A 1 139 ? 8.297 -12.836 18.500 1.00 73.56 139 ALA A CA 1
ATOM 1085 C C . ALA A 1 139 ? 9.601 -13.069 17.709 1.00 73.56 139 ALA A C 1
ATOM 1087 O O . ALA A 1 139 ? 10.194 -14.145 17.792 1.00 73.56 139 ALA A O 1
ATOM 1088 N N . LEU A 1 140 ? 10.064 -12.069 16.950 1.00 75.12 140 LEU A N 1
ATOM 1089 C CA . LEU A 1 140 ? 11.289 -12.148 16.142 1.00 75.12 140 LEU A CA 1
ATOM 1090 C C . LEU A 1 140 ? 12.570 -11.874 16.941 1.00 75.12 140 LEU A C 1
ATOM 1092 O O . LEU A 1 140 ? 13.652 -12.311 16.540 1.00 75.12 140 LEU A O 1
ATOM 1096 N N . ALA A 1 141 ? 12.458 -11.170 18.065 1.00 73.25 141 ALA A N 1
ATOM 1097 C CA . ALA A 1 141 ? 13.565 -10.760 18.920 1.00 73.25 141 ALA A CA 1
ATOM 1098 C C . ALA A 1 141 ? 14.576 -11.883 19.230 1.00 73.25 141 ALA A C 1
ATOM 1100 O O . ALA A 1 141 ? 15.768 -11.667 18.993 1.00 73.25 141 ALA A O 1
ATOM 1101 N N . PRO A 1 142 ? 14.170 -13.098 19.658 1.00 73.25 142 PRO A N 1
ATOM 1102 C CA . PRO A 1 142 ? 15.120 -14.171 19.955 1.00 73.25 142 PRO A CA 1
ATOM 1103 C C . PRO A 1 142 ? 15.961 -14.589 18.743 1.00 73.25 142 PRO A C 1
ATOM 1105 O O . PRO A 1 142 ? 17.157 -14.850 18.873 1.00 73.25 142 PRO A O 1
ATOM 1108 N N . MET A 1 143 ? 15.361 -14.620 17.547 1.00 70.62 143 MET A N 1
ATOM 1109 C CA . MET A 1 143 ? 16.081 -14.941 16.314 1.00 70.62 143 MET A CA 1
ATOM 1110 C C . MET A 1 143 ? 17.070 -13.841 15.926 1.00 70.62 143 MET A C 1
ATOM 1112 O O . MET A 1 143 ? 18.191 -14.149 15.524 1.00 70.62 143 MET A O 1
ATOM 1116 N N . LEU A 1 144 ? 16.678 -12.571 16.057 1.00 67.81 144 LEU A N 1
ATOM 1117 C CA . LEU A 1 144 ? 17.554 -11.433 15.764 1.00 67.81 144 LEU A CA 1
ATOM 1118 C C . LEU A 1 144 ? 18.753 -11.395 16.720 1.00 67.81 144 LEU A C 1
ATOM 1120 O O . LEU A 1 144 ? 19.889 -11.237 16.272 1.00 67.81 144 LEU A O 1
ATOM 1124 N N . VAL A 1 145 ? 18.515 -11.629 18.014 1.00 69.50 145 VAL A N 1
ATOM 1125 C CA . VAL A 1 145 ? 19.571 -11.760 19.028 1.00 69.50 145 VAL A CA 1
ATOM 1126 C C . VAL A 1 145 ? 20.506 -12.920 18.695 1.00 69.50 145 VAL A C 1
ATOM 1128 O O . VAL A 1 145 ? 21.719 -12.744 18.718 1.00 69.50 145 VAL A O 1
ATOM 1131 N N . ALA A 1 146 ? 19.982 -14.094 18.337 1.00 67.44 146 ALA A N 1
ATOM 1132 C CA . ALA A 1 146 ? 20.815 -15.246 17.993 1.00 67.44 146 ALA A CA 1
ATOM 1133 C C . ALA A 1 146 ? 21.656 -15.019 16.721 1.00 67.44 146 ALA A C 1
ATOM 1135 O O . ALA A 1 146 ? 22.803 -15.460 16.649 1.00 67.44 146 ALA A O 1
ATOM 1136 N N . ALA A 1 147 ? 21.106 -14.320 15.724 1.00 64.81 147 ALA A N 1
ATOM 1137 C CA . ALA A 1 147 ? 21.787 -14.041 14.461 1.00 64.81 147 ALA A CA 1
ATOM 1138 C C . ALA A 1 147 ? 22.887 -12.969 14.586 1.00 64.81 147 ALA A C 1
ATOM 1140 O O . ALA A 1 147 ? 23.898 -13.042 13.886 1.00 64.81 147 ALA A O 1
ATOM 1141 N N . LEU A 1 148 ? 22.698 -11.978 15.464 1.00 63.41 148 LEU A N 1
ATOM 1142 C CA . LEU A 1 148 ? 23.596 -10.825 15.617 1.00 63.41 148 LEU A CA 1
ATOM 1143 C C . LEU A 1 148 ? 24.525 -10.922 16.836 1.00 63.41 148 LEU A C 1
ATOM 1145 O O . LEU A 1 148 ? 25.602 -10.322 16.830 1.00 63.41 148 LEU A O 1
ATOM 1149 N N . GLY A 1 149 ? 24.147 -11.716 17.839 1.00 53.53 149 GLY A N 1
ATOM 1150 C CA . GLY A 1 149 ? 24.800 -11.833 19.145 1.00 53.53 149 GLY A CA 1
ATOM 1151 C C . GLY A 1 149 ? 26.306 -12.129 19.145 1.00 53.53 149 GLY A C 1
ATOM 1152 O O . GLY A 1 149 ? 26.986 -11.657 20.051 1.00 53.53 149 GLY A O 1
ATOM 1153 N N . PRO A 1 150 ? 26.900 -12.820 18.149 1.00 60.09 150 PRO A N 1
ATOM 1154 C CA . PRO A 1 150 ? 28.354 -12.986 18.107 1.00 60.09 150 PRO A CA 1
ATOM 1155 C C . PRO A 1 150 ? 29.137 -11.694 17.819 1.00 60.09 150 PRO A C 1
ATOM 1157 O O . PRO A 1 150 ? 30.359 -11.690 17.964 1.00 60.09 150 PRO A O 1
ATOM 1160 N N . ARG A 1 151 ? 28.486 -10.629 17.327 1.00 57.16 151 ARG A N 1
ATOM 1161 C CA . ARG A 1 151 ? 29.157 -9.401 16.854 1.00 57.16 151 ARG A CA 1
ATOM 1162 C C . ARG A 1 151 ? 28.526 -8.098 17.341 1.00 57.16 151 ARG A C 1
ATOM 1164 O O . ARG A 1 151 ? 29.207 -7.077 17.308 1.00 57.16 151 ARG A O 1
ATOM 1171 N N . TYR A 1 152 ? 27.264 -8.119 17.758 1.00 56.28 152 TYR A N 1
ATOM 1172 C CA . TYR A 1 152 ? 26.506 -6.925 18.115 1.00 56.28 152 TYR A CA 1
ATOM 1173 C C . TYR A 1 152 ? 25.584 -7.196 19.306 1.00 56.28 152 TYR A C 1
ATOM 1175 O O . TYR A 1 152 ? 25.021 -8.283 19.432 1.00 56.28 152 TYR A O 1
ATOM 1183 N N . THR A 1 153 ? 25.399 -6.171 20.133 1.00 61.09 153 THR A N 1
ATOM 1184 C CA . THR A 1 153 ? 24.472 -6.151 21.269 1.00 61.09 153 THR A CA 1
ATOM 1185 C C . THR A 1 153 ? 23.282 -5.252 20.927 1.00 61.09 153 THR A C 1
ATOM 1187 O O . THR A 1 153 ? 23.471 -4.186 20.339 1.00 61.09 153 THR A O 1
ATOM 1190 N N . LEU A 1 154 ? 22.057 -5.669 21.273 1.00 61.25 154 LEU A N 1
ATOM 1191 C CA . LEU A 1 154 ? 20.868 -4.823 21.129 1.00 61.25 154 LEU A CA 1
ATOM 1192 C C . LEU A 1 154 ? 20.854 -3.740 22.213 1.00 61.25 154 LEU A C 1
ATOM 1194 O O . LEU A 1 154 ? 20.959 -4.038 23.402 1.00 61.25 154 LEU A O 1
ATOM 1198 N N . MET A 1 155 ? 20.675 -2.492 21.788 1.00 65.12 155 MET A N 1
ATOM 1199 C CA . MET A 1 155 ? 20.572 -1.326 22.664 1.00 65.12 155 MET A CA 1
ATOM 1200 C C . MET A 1 155 ? 19.186 -0.697 22.498 1.00 65.12 155 MET A C 1
ATOM 1202 O O . MET A 1 155 ? 18.710 -0.557 21.371 1.00 65.12 155 MET A O 1
ATOM 1206 N N . ALA A 1 156 ? 18.548 -0.311 23.600 1.00 64.75 156 ALA A N 1
ATOM 1207 C CA . ALA A 1 156 ? 17.362 0.539 23.606 1.00 64.75 156 ALA A CA 1
ATOM 1208 C C . ALA A 1 156 ? 17.766 1.955 24.007 1.00 64.75 156 ALA A C 1
ATOM 1210 O O . ALA A 1 156 ? 18.658 2.128 24.834 1.00 64.75 156 ALA A O 1
ATOM 1211 N N . ASP A 1 157 ? 17.086 2.944 23.440 1.00 63.38 157 ASP A N 1
ATOM 1212 C CA . ASP A 1 157 ? 17.164 4.335 23.872 1.00 63.38 157 ASP A CA 1
ATOM 1213 C C . ASP A 1 157 ? 15.756 4.775 24.284 1.00 63.38 157 ASP A C 1
ATOM 1215 O O . ASP A 1 157 ? 14.861 4.909 23.448 1.00 63.38 157 ASP A O 1
ATOM 1219 N N . ASP A 1 158 ? 15.546 4.906 25.591 1.00 65.94 158 ASP A N 1
ATOM 1220 C CA . ASP A 1 158 ? 14.314 5.392 26.212 1.00 65.94 158 ASP A CA 1
ATOM 1221 C C . ASP A 1 158 ? 14.405 6.875 26.614 1.00 65.94 158 ASP A C 1
ATOM 1223 O O . ASP A 1 158 ? 13.562 7.374 27.358 1.00 65.94 158 ASP A O 1
ATOM 1227 N N . GLY A 1 159 ? 15.385 7.610 26.072 1.00 57.56 159 GLY A N 1
ATOM 1228 C CA . GLY A 1 159 ? 15.578 9.041 26.311 1.00 57.56 159 GLY A CA 1
ATOM 1229 C C . GLY A 1 159 ? 16.556 9.370 27.443 1.00 57.56 159 GLY A C 1
ATOM 1230 O O . GLY A 1 159 ? 17.021 10.507 27.505 1.00 57.56 159 GLY A O 1
ATOM 1231 N N . ASP A 1 160 ? 16.930 8.386 28.267 1.00 67.00 160 ASP A N 1
ATOM 1232 C CA . ASP A 1 160 ? 17.984 8.492 29.293 1.00 67.00 160 ASP A CA 1
ATOM 1233 C C . ASP A 1 160 ? 19.355 7.980 28.796 1.00 67.00 160 ASP A C 1
ATOM 1235 O O . ASP A 1 160 ? 20.339 7.947 29.542 1.00 67.00 160 ASP A O 1
ATOM 1239 N N . GLY A 1 161 ? 19.445 7.628 27.509 1.00 59.47 161 GLY A N 1
ATOM 1240 C CA . GLY A 1 161 ? 20.651 7.150 26.843 1.00 59.47 161 GLY A CA 1
ATOM 1241 C C . GLY A 1 161 ? 20.609 5.655 26.504 1.00 59.47 161 GLY A C 1
ATOM 1242 O O . GLY A 1 161 ? 19.724 4.921 26.939 1.00 59.47 161 GLY A O 1
ATOM 1243 N N . PRO A 1 162 ? 21.574 5.176 25.700 1.00 68.38 162 PRO A N 1
ATOM 1244 C CA . PRO A 1 162 ? 21.555 3.812 25.198 1.00 68.38 162 PRO A CA 1
ATOM 1245 C C . PRO A 1 162 ? 21.844 2.811 26.321 1.00 68.38 162 PRO A C 1
ATOM 1247 O O . PRO A 1 162 ? 22.932 2.812 26.903 1.00 68.38 162 PRO A O 1
ATOM 1250 N N . ARG A 1 163 ? 20.900 1.904 26.579 1.00 72.06 163 ARG A N 1
ATOM 1251 C CA . ARG A 1 163 ? 21.055 0.786 27.518 1.00 72.06 163 ARG A CA 1
ATOM 1252 C C . ARG A 1 163 ? 20.980 -0.559 26.816 1.00 72.06 163 ARG A C 1
ATOM 1254 O O . ARG A 1 163 ? 20.211 -0.746 25.875 1.00 72.06 163 ARG A O 1
ATOM 1261 N N . GLU A 1 164 ? 21.765 -1.507 27.307 1.00 62.94 164 GLU A N 1
ATOM 1262 C CA . GLU A 1 164 ? 21.742 -2.884 26.825 1.00 62.94 164 GLU A CA 1
ATOM 1263 C C . GLU A 1 164 ? 20.392 -3.535 27.147 1.00 62.94 164 GLU A C 1
ATOM 1265 O O . GLU A 1 164 ? 19.876 -3.431 28.266 1.00 62.94 164 GLU A O 1
ATOM 1270 N N . VAL A 1 165 ? 19.799 -4.181 26.144 1.00 62.28 165 VAL A N 1
ATOM 1271 C CA . VAL A 1 165 ? 18.526 -4.884 26.295 1.00 62.28 165 VAL A CA 1
ATOM 1272 C C . VAL A 1 165 ? 18.816 -6.362 26.450 1.00 62.28 165 VAL A C 1
ATOM 1274 O O . VAL A 1 165 ? 19.281 -7.019 25.517 1.00 62.28 165 VAL A O 1
ATOM 1277 N N . ALA A 1 166 ? 18.514 -6.888 27.634 1.00 57.94 166 ALA A N 1
ATOM 1278 C CA . ALA A 1 166 ? 18.550 -8.320 27.856 1.00 57.94 166 ALA A CA 1
ATOM 1279 C C . ALA A 1 166 ? 17.534 -9.001 26.904 1.00 57.94 166 ALA A C 1
ATOM 1281 O O . ALA A 1 166 ? 16.434 -8.465 26.720 1.00 57.94 166 ALA A O 1
ATOM 1282 N N . PRO A 1 167 ? 17.863 -10.140 26.265 1.00 52.47 167 PRO A N 1
ATOM 1283 C CA . PRO A 1 167 ? 17.010 -10.782 25.250 1.00 52.47 167 PRO A CA 1
ATOM 1284 C C . PRO A 1 167 ? 15.585 -11.108 25.734 1.00 52.47 167 PRO A C 1
ATOM 1286 O O . PRO A 1 167 ? 14.651 -11.209 24.946 1.00 52.47 167 PRO A O 1
ATOM 1289 N N . ASP A 1 168 ? 15.441 -11.263 27.042 1.00 52.41 168 ASP A N 1
ATOM 1290 C CA . ASP A 1 168 ? 14.255 -11.553 27.843 1.00 52.41 168 ASP A CA 1
ATOM 1291 C C . ASP A 1 168 ? 13.477 -10.298 28.300 1.00 52.41 168 ASP A C 1
ATOM 1293 O O . ASP A 1 168 ? 12.357 -10.416 28.793 1.00 52.41 168 ASP A O 1
ATOM 1297 N N . GLY A 1 169 ? 14.022 -9.094 28.091 1.00 48.78 169 GLY A N 1
ATOM 1298 C CA . GLY A 1 169 ? 13.420 -7.800 28.444 1.00 48.78 169 GLY A CA 1
ATOM 1299 C C . GLY A 1 169 ? 12.743 -7.049 27.287 1.00 48.78 169 GLY A C 1
ATOM 1300 O O . GLY A 1 169 ? 12.341 -5.900 27.464 1.00 48.78 169 GLY A O 1
ATOM 1301 N N . LEU A 1 170 ? 12.620 -7.664 26.103 1.00 49.62 170 LEU A N 1
ATOM 1302 C CA . LEU A 1 170 ? 12.072 -7.075 24.865 1.00 49.62 170 LEU A CA 1
ATOM 1303 C C . LEU A 1 170 ? 10.534 -7.008 24.847 1.00 49.62 170 LEU A C 1
ATOM 1305 O O . LEU A 1 170 ? 9.900 -7.376 23.857 1.00 49.62 170 LEU A O 1
ATOM 1309 N N . ILE A 1 171 ? 9.926 -6.534 25.935 1.00 43.31 171 ILE A N 1
ATOM 1310 C CA . ILE A 1 171 ? 8.539 -6.061 25.917 1.00 43.31 171 ILE A CA 1
ATOM 1311 C C . ILE A 1 171 ? 8.609 -4.536 25.771 1.00 43.31 171 ILE A C 1
ATOM 1313 O O . ILE A 1 171 ? 8.857 -3.847 26.763 1.00 43.31 171 ILE A O 1
ATOM 1317 N N . PRO A 1 172 ? 8.439 -3.973 24.561 1.00 43.97 172 PRO A N 1
ATOM 1318 C CA . PRO A 1 172 ? 8.296 -2.536 24.401 1.00 43.97 172 PRO A CA 1
ATOM 1319 C C . PRO A 1 172 ? 7.001 -2.116 25.102 1.00 43.97 172 PRO A C 1
ATOM 1321 O O . PRO A 1 172 ? 5.906 -2.461 24.670 1.00 43.97 172 PRO A O 1
ATOM 1324 N N . THR A 1 173 ? 7.115 -1.394 26.213 1.00 41.50 173 THR A N 1
ATOM 1325 C CA . THR A 1 173 ? 5.978 -0.745 26.887 1.00 41.50 173 THR A CA 1
ATOM 1326 C C . THR A 1 173 ? 5.681 0.641 26.316 1.00 41.50 173 THR A C 1
ATOM 1328 O O . THR A 1 173 ? 4.673 1.251 26.667 1.00 41.50 173 THR A O 1
ATOM 1331 N N . ALA A 1 174 ? 6.544 1.151 25.434 1.00 43.53 174 ALA A N 1
ATOM 1332 C CA . ALA A 1 174 ? 6.388 2.454 24.814 1.00 43.53 174 ALA A CA 1
ATOM 1333 C C . ALA A 1 174 ? 5.675 2.323 23.463 1.00 43.53 174 ALA A C 1
ATOM 1335 O O . ALA A 1 174 ? 6.219 1.775 22.504 1.00 43.53 174 ALA A O 1
ATOM 1336 N N . VAL A 1 175 ? 4.461 2.870 23.400 1.00 38.81 175 VAL A N 1
ATOM 1337 C CA . VAL A 1 175 ? 3.765 3.175 22.147 1.00 38.81 175 VAL A CA 1
ATOM 1338 C C . VAL A 1 175 ? 4.690 4.077 21.308 1.00 38.81 175 VAL A C 1
ATOM 1340 O O . VAL A 1 175 ? 5.187 5.071 21.847 1.00 38.81 175 VAL A O 1
ATOM 1343 N N . PRO A 1 176 ? 4.969 3.762 20.027 1.00 40.09 176 PRO A N 1
ATOM 1344 C CA . PRO A 1 176 ? 5.761 4.637 19.165 1.00 40.09 176 PRO A CA 1
ATOM 1345 C C . PRO A 1 176 ? 5.154 6.045 19.125 1.00 40.09 176 PRO A C 1
ATOM 1347 O O . PRO A 1 176 ? 3.934 6.188 19.235 1.00 40.09 176 PRO A O 1
ATOM 1350 N N . ARG A 1 177 ? 5.990 7.084 18.955 1.00 42.19 177 ARG A N 1
ATOM 1351 C CA . ARG A 1 177 ? 5.520 8.466 18.737 1.00 42.19 177 ARG A CA 1
ATOM 1352 C C . ARG A 1 177 ? 4.371 8.465 17.729 1.00 42.19 177 ARG A C 1
ATOM 1354 O O . ARG A 1 177 ? 4.437 7.776 16.714 1.00 42.19 177 ARG A O 1
ATOM 1361 N N . SER A 1 178 ? 3.312 9.189 18.072 1.00 41.03 178 SER A N 1
ATOM 1362 C CA . SER A 1 178 ? 2.024 9.087 17.405 1.00 41.03 178 SER A CA 1
ATOM 1363 C C . SER A 1 178 ? 2.168 9.450 15.922 1.00 41.03 178 SER A C 1
ATOM 1365 O O . SER A 1 178 ? 2.435 10.590 15.565 1.00 41.03 178 SER A O 1
ATOM 1367 N N . PHE A 1 179 ? 1.983 8.468 15.040 1.00 43.22 179 PHE A N 1
ATOM 1368 C CA . PHE A 1 179 ? 1.887 8.685 13.590 1.00 43.22 179 PHE A CA 1
ATOM 1369 C C . PHE A 1 179 ? 0.708 9.619 13.239 1.00 43.22 179 PHE A C 1
ATOM 1371 O O . PHE A 1 179 ? 0.635 10.176 12.150 1.00 43.22 179 PHE A O 1
ATOM 1378 N N . THR A 1 180 ? -0.213 9.826 14.186 1.00 43.81 180 THR A N 1
ATOM 1379 C CA . THR A 1 180 ? -1.247 10.864 14.157 1.00 43.81 180 THR A CA 1
ATOM 1380 C C . THR A 1 180 ? -0.677 12.261 13.931 1.00 43.81 180 THR A C 1
ATOM 1382 O O . THR A 1 180 ? -1.313 13.030 13.217 1.00 43.81 180 THR A O 1
ATOM 1385 N N . ASP A 1 181 ? 0.511 12.578 14.454 1.00 43.31 181 ASP A N 1
ATOM 1386 C CA . ASP A 1 181 ? 1.151 13.879 14.221 1.00 43.31 181 ASP A CA 1
ATOM 1387 C C . ASP A 1 181 ? 1.613 14.022 12.758 1.00 43.31 181 ASP A C 1
ATOM 1389 O O . ASP A 1 181 ? 1.425 15.074 12.145 1.00 43.31 181 ASP A O 1
ATOM 1393 N N . ASP A 1 182 ? 2.115 12.940 12.152 1.00 44.88 182 ASP A N 1
ATOM 1394 C CA . ASP A 1 182 ? 2.552 12.915 10.749 1.00 44.88 182 ASP A CA 1
ATOM 1395 C C . ASP A 1 182 ? 1.360 12.920 9.770 1.00 44.88 182 ASP A C 1
ATOM 1397 O O . ASP A 1 182 ? 1.392 13.600 8.743 1.00 44.88 182 ASP A O 1
ATOM 1401 N N . VAL A 1 183 ? 0.260 12.235 10.104 1.00 43.03 183 VAL A N 1
ATOM 1402 C CA . VAL A 1 183 ? -0.985 12.244 9.310 1.00 43.03 183 VAL A CA 1
ATOM 1403 C C . VAL A 1 183 ? -1.711 13.590 9.418 1.00 43.03 183 VAL A C 1
ATOM 1405 O O . VAL A 1 183 ? -2.224 14.096 8.417 1.00 43.03 183 VAL A O 1
ATOM 1408 N N . GLN A 1 184 ? -1.729 14.221 10.598 1.00 49.12 184 GLN A N 1
ATOM 1409 C CA . GLN A 1 184 ? -2.244 15.587 10.754 1.00 49.12 184 GLN A CA 1
ATOM 1410 C C . GLN A 1 184 ? -1.378 16.604 10.002 1.00 49.12 184 GLN A C 1
ATOM 1412 O O . GLN A 1 184 ? -1.922 17.502 9.359 1.00 49.12 184 GLN A O 1
ATOM 1417 N N . ALA A 1 185 ? -0.051 16.440 10.001 1.00 50.38 185 ALA A N 1
ATOM 1418 C CA . ALA A 1 185 ? 0.843 17.260 9.188 1.00 50.38 185 ALA A CA 1
ATOM 1419 C C . ALA A 1 185 ? 0.587 17.074 7.680 1.00 50.38 185 ALA A C 1
ATOM 1421 O O . ALA A 1 185 ? 0.557 18.059 6.938 1.00 50.38 185 ALA A O 1
ATOM 1422 N N . ALA A 1 186 ? 0.320 15.844 7.228 1.00 48.88 186 ALA A N 1
ATOM 1423 C CA . ALA A 1 186 ? -0.001 15.547 5.832 1.00 48.88 186 ALA A CA 1
ATOM 1424 C C . ALA A 1 186 ? -1.343 16.155 5.374 1.00 48.88 186 ALA A C 1
ATOM 1426 O O . ALA A 1 186 ? -1.431 16.651 4.252 1.00 48.88 186 ALA A O 1
ATOM 1427 N N . ARG A 1 187 ? -2.359 16.224 6.252 1.00 48.62 187 ARG A N 1
ATOM 1428 C CA . ARG A 1 187 ? -3.653 16.894 5.979 1.00 48.62 187 ARG A CA 1
ATOM 1429 C C . ARG A 1 187 ? -3.524 18.403 5.703 1.00 48.62 187 ARG A C 1
ATOM 1431 O O . ARG A 1 187 ? -4.445 19.003 5.151 1.00 48.62 187 ARG A O 1
ATOM 1438 N N . HIS A 1 188 ? -2.406 19.023 6.080 1.00 43.62 188 HIS A N 1
ATOM 1439 C CA . HIS A 1 188 ? -2.146 20.454 5.890 1.00 43.62 188 HIS A CA 1
ATOM 1440 C C . HIS A 1 188 ? -1.143 20.767 4.770 1.00 43.62 188 HIS A C 1
ATOM 1442 O O . HIS A 1 188 ? -0.829 21.941 4.548 1.00 43.62 188 HIS A O 1
ATOM 1448 N N . LEU A 1 189 ? -0.652 19.760 4.039 1.00 34.84 189 LEU A N 1
ATOM 1449 C CA . LEU A 1 189 ? 0.213 19.995 2.887 1.00 34.84 189 LEU A CA 1
ATOM 1450 C C . LEU A 1 189 ? -0.612 20.521 1.699 1.00 34.84 189 LEU A C 1
ATOM 1452 O O . LEU A 1 189 ? -1.656 19.955 1.367 1.00 34.84 189 LEU A O 1
ATOM 1456 N N . PRO A 1 190 ? -0.178 21.608 1.034 1.00 32.94 190 PRO A N 1
ATOM 1457 C CA . PRO A 1 190 ? -0.858 22.096 -0.155 1.00 32.94 190 PRO A CA 1
ATOM 1458 C C . PRO A 1 190 ? -0.766 21.044 -1.264 1.00 32.94 190 PRO A C 1
ATOM 1460 O O . PRO A 1 190 ? 0.329 20.639 -1.652 1.00 32.94 190 PRO A O 1
ATOM 1463 N N . VAL A 1 191 ? -1.922 20.638 -1.795 1.00 37.41 191 VAL A N 1
ATOM 1464 C CA . VAL A 1 191 ? -2.015 19.830 -3.016 1.00 37.41 191 VAL A CA 1
ATOM 1465 C C . VAL A 1 191 ? -1.352 20.623 -4.140 1.00 37.41 191 VAL A C 1
ATOM 1467 O O . VAL A 1 191 ? -1.889 21.639 -4.591 1.00 37.41 191 VAL A O 1
ATOM 1470 N N . LEU A 1 192 ? -0.161 20.194 -4.558 1.00 35.19 192 LEU A N 1
ATOM 1471 C CA . LEU A 1 192 ? 0.503 20.739 -5.736 1.00 35.19 192 LEU A CA 1
ATOM 1472 C C . LEU A 1 192 ? -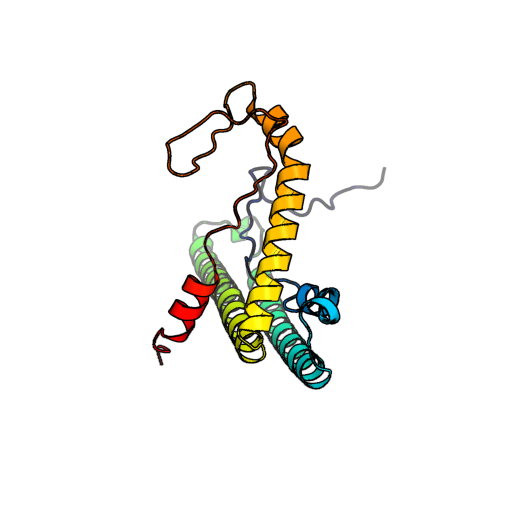0.349 20.365 -6.956 1.00 35.19 192 LEU A C 1
ATOM 1474 O O . LEU A 1 192 ? -0.451 19.194 -7.312 1.00 35.19 192 LEU A O 1
ATOM 1478 N N . ARG A 1 193 ? -1.014 21.373 -7.526 1.00 36.56 193 ARG A N 1
ATOM 1479 C CA . ARG A 1 193 ? -1.713 21.308 -8.814 1.00 36.56 193 ARG A CA 1
ATOM 1480 C C . ARG A 1 193 ? -0.764 21.608 -9.963 1.00 36.56 193 ARG A C 1
ATOM 1482 O O . ARG A 1 193 ? 0.120 22.471 -9.765 1.00 36.56 193 ARG A O 1
#

Solvent-accessible surface area (backbone atoms only — not comparable to full-atom values): 11859 Å² total; per-residue (Å²): 133,85,86,85,75,86,65,75,87,68,62,89,83,58,79,88,75,67,90,73,78,84,46,65,94,63,83,50,55,70,60,60,78,40,25,78,81,39,61,62,49,76,67,49,52,55,52,50,54,49,53,47,51,53,48,50,52,54,51,50,56,51,51,52,52,48,51,53,49,51,67,72,61,60,91,48,77,76,49,69,33,79,89,36,46,64,65,48,48,54,44,52,49,53,47,51,53,52,52,52,50,49,40,51,55,35,54,55,50,50,51,55,53,59,70,71,40,52,75,68,33,50,51,42,48,52,51,52,51,52,51,52,52,51,53,51,50,46,68,44,41,63,59,53,47,68,75,38,51,92,82,50,79,59,65,44,70,86,83,88,51,80,38,81,53,55,89,89,63,60,69,81,86,70,78,71,82,63,62,64,59,57,53,56,52,57,74,69,56,79,81,86,126

pLDDT: mean 73.9, std 20.88, range [30.22, 98.0]

Foldseek 3Di:
DDDPPPPPCQDDPDDPPPPDAPQDPQQCPLVVVCCVQLVPDPVLVVVLVVLRVVLVVVVVVLVVVLVVLVVQQDPDPVCVDPVNVVVNVVSVVVNVVSSVVNNVSRVVSNLVNVVSGDPSSVQSSLVVVQVVVLVVCLVCLVVVCVVCVVPDFDWDCPPVDTDTADSVNSRPPDRPDDCSVVSVVVVPDDDDD

Sequence (193 aa):
MPPFFEVAPHRGGLLDLAPRSVAPSDLIGRLLDEADRVGLTDEQIRMLLRVQRDYRAALHALDVEMALAAHEVRLTPEALAPQRQEERRVVFQRRGELFAHREIVADEAIVTVFELLTDAQAAALMAVYGEEVTATLTALAPMLVAALGPRYTLMADDGDGPREVAPDGLIPTAVPRSFTDDVQAARHLPVLR

Secondary structure (DSSP, 8-state):
----------GGGS---PPPP-S-SSSSHHHHHTHHHHT--HHHHHHHHHHHHHHHHHHHHHHHHHHHHHHHS--SGGGGSGGGHHHHHHHHHHHHHHHHHHHHHHHHHHHHHHHHS-HHHHHHHHHHHHHHHHHHHHHHHHHHHHHHTTT---EEESSS-EEE--TT-----S--S-HHHHHHHHTTS----

Mean predicted aligned error: 13.77 Å

Radius of gyration: 22.75 Å; Cα contacts (8 Å, |Δi|>4): 101; chains: 1; bounding box: 51×60×58 Å